Protein AF-K0IIV2-F1 (afdb_monomer)

Foldseek 3Di:
DPDQQQPPDPVDGPRPDLVVLLLCLLFVQLLQLLLVLLLQCQAVVDQCRSLVVVVVLLVVLCVVPCVVVVVQCVVLVVVLCVLLNCLSNQLSCLCVPVDPLRSLLSNLLSSLLSSLSSCPPSSVLSCCVVVVHDNDDPRRCRVVCVVCVVVSSVVRSVNSSVSSSNSSVVSVVPDDRPPPPPPPDD

Organism: Nitrososphaera gargensis (strain Ga9.2) (NCBI:txid1237085)

pLDDT: mean 76.05, std 13.55, range [27.84, 93.62]

Secondary structure (DSSP, 8-state):
----S--B-SS-B-PPPHHHHHHHHHHHHHHHHHHHHHHHHHHH-STTHHHHHHHHHHHHHIIIIITTTHHHHTTTHHHHHHHHHHHHHHHHHHHHHS-HHHHHHHHHHHHHHHHHHHTTTHHHHHHHTTTT---S-HHHHHHHHHHHHHHHHHHHHHHHHHHHHHHHHHHHTT------------

Solvent-accessible surface area (backbone atoms only — not comparable to full-atom values): 9954 Å² total; per-residue (Å²): 135,84,78,60,86,72,46,73,49,102,89,47,73,74,47,68,57,51,69,57,43,38,52,44,59,34,30,55,48,15,15,50,52,12,19,53,36,42,38,40,29,44,73,68,68,42,88,57,40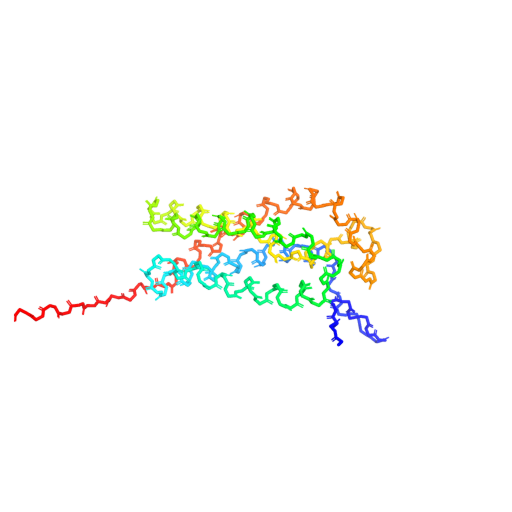,22,40,48,57,50,47,53,54,48,51,51,47,43,60,69,57,32,60,82,38,33,96,75,42,48,82,51,49,64,58,40,49,65,57,41,51,57,33,41,52,48,20,41,48,25,49,76,71,57,42,75,68,56,4,32,44,50,20,4,31,36,43,6,48,39,38,62,61,71,38,55,69,62,52,61,58,44,42,22,70,74,70,74,42,74,79,87,48,76,78,74,30,48,70,58,43,68,72,38,45,65,57,52,45,63,72,35,37,61,52,6,22,54,24,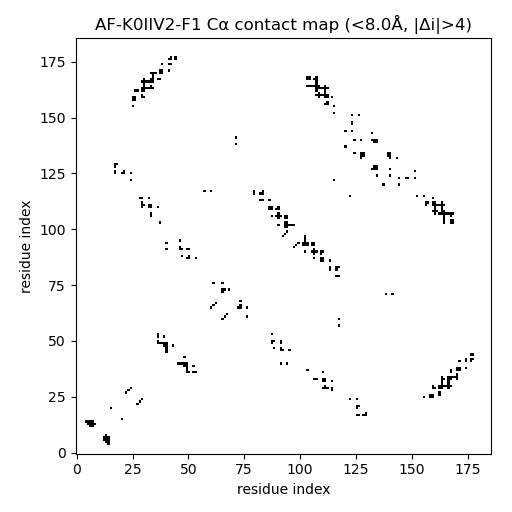0,26,53,18,15,56,55,29,61,76,75,58,82,63,80,80,79,77,76,79,77,80,127

Structure (mmCIF, N/CA/C/O backbone):
data_AF-K0IIV2-F1
#
_entry.id   AF-K0IIV2-F1
#
loop_
_atom_site.group_PDB
_atom_site.id
_atom_site.type_symbol
_atom_site.label_atom_id
_atom_site.label_alt_id
_atom_site.label_comp_id
_atom_site.label_asym_id
_atom_site.label_entity_id
_atom_site.label_seq_id
_atom_site.pdbx_PDB_ins_code
_atom_site.Cartn_x
_atom_site.Cartn_y
_atom_site.Cartn_z
_atom_site.occupancy
_atom_site.B_iso_or_equiv
_atom_site.auth_seq_id
_atom_site.auth_comp_id
_atom_site.auth_asym_id
_atom_site.auth_atom_id
_atom_site.pdbx_PDB_model_num
ATOM 1 N N . MET A 1 1 ? 23.123 -12.217 -6.285 1.00 27.84 1 MET A N 1
ATOM 2 C CA . MET A 1 1 ? 22.294 -12.687 -7.412 1.00 27.84 1 MET A CA 1
ATOM 3 C C . MET A 1 1 ? 20.842 -12.626 -6.960 1.00 27.84 1 MET A C 1
ATOM 5 O O . MET A 1 1 ? 20.352 -13.566 -6.355 1.00 27.84 1 MET A O 1
ATOM 9 N N . PHE A 1 2 ? 20.204 -11.465 -7.121 1.00 27.92 2 PHE A N 1
ATOM 10 C CA . PHE A 1 2 ? 18.762 -11.328 -6.925 1.00 27.92 2 PHE A CA 1
ATOM 11 C C . PHE A 1 2 ? 18.120 -11.795 -8.228 1.00 27.92 2 PHE A C 1
ATOM 13 O O . PHE A 1 2 ? 18.180 -11.093 -9.234 1.00 27.92 2 PHE A O 1
ATOM 20 N N . VAL A 1 3 ? 17.608 -13.022 -8.236 1.00 29.97 3 VAL A N 1
ATOM 21 C CA . VAL A 1 3 ? 16.780 -13.503 -9.340 1.00 29.97 3 VAL A CA 1
ATOM 22 C C . VAL A 1 3 ? 15.431 -12.821 -9.150 1.00 29.97 3 VAL A C 1
ATOM 24 O O . VAL A 1 3 ? 14.669 -13.166 -8.249 1.00 29.97 3 VAL A O 1
ATOM 27 N N . LEU A 1 4 ? 15.178 -11.787 -9.952 1.00 44.12 4 LEU A N 1
ATOM 28 C CA . LEU A 1 4 ? 13.818 -11.327 -10.230 1.00 44.12 4 LEU A CA 1
ATOM 29 C C . LEU A 1 4 ? 12.961 -12.537 -10.657 1.00 44.12 4 LEU A C 1
ATOM 31 O O . LEU A 1 4 ? 13.528 -13.532 -11.108 1.00 44.12 4 LEU A O 1
ATOM 35 N N . PRO A 1 5 ? 11.619 -12.489 -10.562 1.00 46.06 5 PRO A N 1
ATOM 36 C CA . PRO A 1 5 ? 10.706 -13.586 -10.923 1.00 46.06 5 PRO A CA 1
ATOM 37 C C . PRO A 1 5 ? 10.648 -13.861 -12.443 1.00 46.06 5 PRO A C 1
ATOM 39 O O . PRO A 1 5 ? 9.599 -14.165 -12.997 1.00 46.06 5 PRO A O 1
ATOM 42 N N . LEU A 1 6 ? 11.785 -13.736 -13.121 1.00 51.69 6 LEU A N 1
ATOM 43 C CA . LEU A 1 6 ? 12.060 -14.169 -14.473 1.00 51.69 6 LEU A CA 1
ATOM 44 C C . LEU A 1 6 ? 12.988 -15.387 -14.372 1.00 51.69 6 LEU A C 1
ATOM 46 O O . LEU A 1 6 ? 14.195 -15.308 -14.587 1.00 51.69 6 LEU A O 1
ATOM 50 N N . SER A 1 7 ? 12.420 -16.525 -13.978 1.00 52.97 7 SER A N 1
ATOM 51 C CA . SER A 1 7 ? 13.107 -17.814 -13.993 1.00 52.97 7 SER A CA 1
ATOM 52 C C . SER A 1 7 ? 12.769 -18.528 -15.300 1.00 52.97 7 SER A C 1
ATOM 54 O O . SER A 1 7 ? 11.881 -19.382 -15.379 1.00 52.97 7 SER A O 1
ATOM 56 N N . ASN A 1 8 ? 13.483 -18.133 -16.354 1.00 57.09 8 ASN A N 1
ATOM 57 C CA . ASN A 1 8 ? 13.579 -18.920 -17.577 1.00 57.09 8 ASN A CA 1
ATOM 58 C C . ASN A 1 8 ? 14.735 -19.909 -17.392 1.00 57.09 8 ASN A C 1
ATOM 60 O O . ASN A 1 8 ? 15.891 -19.581 -17.650 1.00 57.09 8 ASN A O 1
ATOM 64 N N . GLY A 1 9 ? 14.433 -21.100 -16.877 1.00 57.47 9 GLY A N 1
ATOM 65 C CA . GLY A 1 9 ? 15.376 -22.211 -16.928 1.00 57.47 9 GLY A CA 1
ATOM 66 C C . GLY A 1 9 ? 15.444 -22.785 -18.343 1.00 57.47 9 GLY A C 1
ATOM 67 O O . GLY A 1 9 ? 14.491 -22.667 -19.108 1.00 57.47 9 GLY A O 1
ATOM 68 N N . GLU A 1 10 ? 16.539 -23.470 -18.675 1.00 59.66 10 GLU A N 1
ATOM 69 C CA . GLU A 1 10 ? 16.712 -24.127 -19.985 1.00 59.66 10 GLU A CA 1
ATOM 70 C C . GLU A 1 10 ? 15.603 -25.147 -20.300 1.00 59.66 10 GLU A C 1
ATOM 72 O O . GLU A 1 10 ? 15.294 -25.384 -21.462 1.00 59.66 10 GLU A O 1
ATOM 77 N N . ASN A 1 11 ? 14.982 -25.726 -19.264 1.00 62.28 11 ASN A N 1
ATOM 78 C CA . ASN A 1 11 ? 13.962 -26.770 -19.396 1.00 62.28 11 ASN A CA 1
ATOM 79 C C . ASN A 1 11 ? 12.577 -26.368 -18.855 1.00 62.28 11 ASN A C 1
ATOM 81 O O . ASN A 1 11 ? 11.582 -26.994 -19.210 1.00 62.28 11 ASN A O 1
ATOM 85 N N . PHE A 1 12 ? 12.488 -25.341 -18.001 1.00 58.59 12 PHE A N 1
ATOM 86 C CA . PHE A 1 12 ? 11.239 -24.950 -17.341 1.00 58.59 12 PHE A CA 1
ATOM 87 C C . PHE A 1 12 ? 11.113 -23.433 -17.237 1.00 58.59 12 PHE A C 1
ATOM 89 O O . PHE A 1 12 ? 12.019 -22.749 -16.758 1.00 58.59 12 PHE A O 1
ATOM 96 N N . ARG A 1 13 ? 9.947 -22.920 -17.642 1.00 63.91 13 ARG A N 1
ATOM 97 C CA . ARG A 1 13 ? 9.543 -21.529 -17.428 1.00 63.91 13 ARG A CA 1
ATOM 98 C C . ARG A 1 13 ? 8.647 -21.483 -16.198 1.00 63.91 13 ARG A C 1
ATOM 100 O O . ARG A 1 13 ? 7.510 -21.942 -16.253 1.00 63.91 13 ARG A O 1
ATOM 107 N N . PHE A 1 14 ? 9.166 -20.943 -15.100 1.00 67.94 14 PHE A N 1
ATOM 108 C CA . PHE A 1 14 ? 8.394 -20.742 -13.867 1.00 67.94 14 PHE A CA 1
ATOM 109 C C . PHE A 1 14 ? 7.744 -19.358 -13.796 1.00 67.94 14 PHE A C 1
ATOM 111 O O . PHE A 1 14 ? 7.144 -19.010 -12.780 1.00 67.94 14 PHE A O 1
ATOM 118 N N . ASN A 1 15 ? 7.853 -18.570 -14.867 1.00 69.69 15 ASN A N 1
ATOM 119 C CA . ASN A 1 15 ? 7.200 -17.276 -14.935 1.00 69.69 15 ASN A CA 1
ATOM 120 C C . ASN A 1 15 ? 5.683 -17.489 -14.981 1.00 69.69 15 ASN A C 1
ATOM 122 O O . ASN A 1 15 ? 5.202 -18.197 -15.873 1.00 69.69 15 ASN A O 1
ATOM 126 N N . PRO A 1 16 ? 4.928 -16.904 -14.038 1.00 68.62 16 PRO A N 1
ATOM 127 C CA . PRO A 1 16 ? 3.480 -16.897 -14.133 1.00 68.62 16 PRO A CA 1
ATOM 128 C C . PRO A 1 16 ? 3.050 -16.171 -15.409 1.00 68.62 16 PRO A C 1
ATOM 130 O O . PRO A 1 16 ? 3.747 -15.278 -15.892 1.00 68.62 16 PRO A O 1
ATOM 133 N N . ASP A 1 17 ? 1.881 -16.544 -15.929 1.00 79.50 17 ASP A N 1
ATOM 134 C CA . AS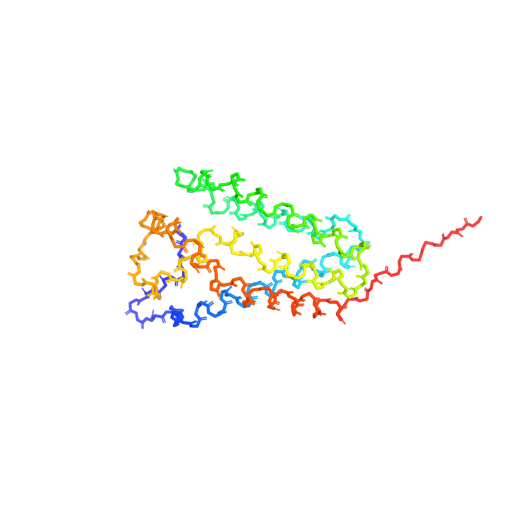P A 1 17 ? 1.242 -15.795 -17.008 1.00 79.50 17 ASP A CA 1
ATOM 135 C C . ASP A 1 17 ? 1.169 -14.294 -16.637 1.00 79.50 17 ASP A C 1
ATOM 137 O O . ASP A 1 17 ? 0.785 -13.979 -15.502 1.00 79.50 17 ASP A O 1
ATOM 141 N N . PRO A 1 18 ? 1.530 -13.360 -17.538 1.00 76.44 18 PRO A N 1
ATOM 142 C CA . PRO A 1 18 ? 1.605 -11.935 -17.210 1.00 76.44 18 PRO A CA 1
ATOM 143 C C . PRO A 1 18 ? 0.296 -11.360 -16.660 1.00 76.44 18 PRO A C 1
ATOM 145 O O . PRO A 1 18 ? 0.315 -10.545 -15.734 1.00 76.44 18 PRO A O 1
ATOM 148 N N . ALA A 1 19 ? -0.856 -11.811 -17.167 1.00 79.56 19 ALA A N 1
ATOM 149 C CA . ALA A 1 19 ? -2.146 -11.367 -16.653 1.00 79.56 19 ALA A CA 1
ATOM 150 C C . ALA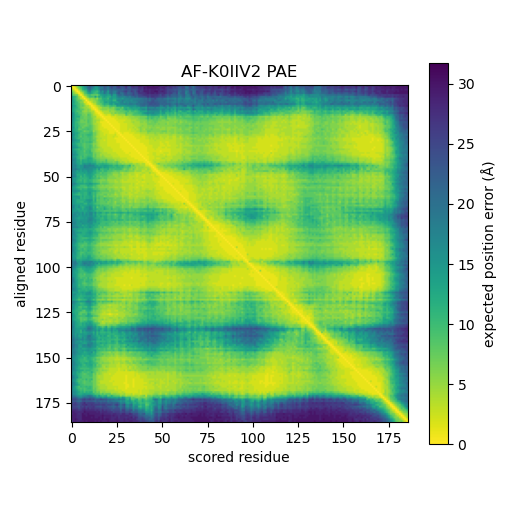 A 1 19 ? -2.394 -11.919 -15.241 1.00 79.56 19 ALA A C 1
ATOM 152 O O . ALA A 1 19 ? -2.831 -11.181 -14.355 1.00 79.56 19 ALA A O 1
ATOM 153 N N . ALA A 1 20 ? -2.052 -13.186 -14.993 1.00 79.19 20 ALA A N 1
ATOM 154 C CA . ALA A 1 20 ? -2.128 -13.774 -13.655 1.00 79.19 20 ALA A CA 1
ATOM 155 C C . ALA A 1 20 ? -1.202 -13.062 -12.652 1.00 79.19 20 ALA A C 1
ATOM 157 O O . ALA A 1 20 ? -1.622 -12.778 -11.528 1.00 79.19 20 ALA A O 1
ATOM 158 N N . ALA A 1 21 ? 0.026 -12.718 -13.053 1.00 77.94 21 ALA A N 1
ATOM 159 C CA . ALA A 1 21 ? 0.986 -11.994 -12.219 1.00 77.94 21 ALA A CA 1
ATOM 160 C C . ALA A 1 21 ? 0.440 -10.625 -11.786 1.00 77.94 21 ALA A C 1
ATOM 162 O O . ALA A 1 21 ? 0.471 -10.288 -10.601 1.00 77.94 21 ALA A O 1
ATOM 163 N N . VAL A 1 22 ? -0.133 -9.875 -12.730 1.00 78.81 22 VAL A N 1
ATOM 164 C CA . VAL A 1 22 ? -0.784 -8.583 -12.478 1.00 78.81 22 VAL A CA 1
ATOM 165 C C . VAL A 1 22 ? -1.971 -8.727 -11.527 1.00 78.81 22 VAL A C 1
ATOM 167 O O . VAL A 1 22 ? -2.084 -7.968 -10.562 1.00 78.81 22 VAL A O 1
ATOM 170 N N . VAL A 1 23 ? -2.851 -9.706 -11.747 1.00 83.06 23 VAL A N 1
ATOM 171 C CA . VAL A 1 23 ? -4.015 -9.930 -10.873 1.00 83.06 2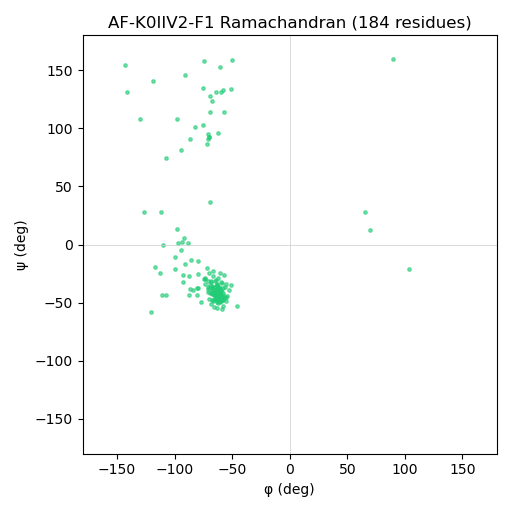3 VAL A CA 1
ATOM 172 C C . VAL A 1 23 ? -3.568 -10.270 -9.455 1.00 83.06 23 VAL A C 1
ATOM 174 O O . VAL A 1 23 ? -4.057 -9.671 -8.498 1.00 83.06 23 VAL A O 1
ATOM 177 N N . ILE A 1 24 ? -2.603 -11.176 -9.294 1.00 81.31 24 ILE A N 1
ATOM 178 C CA . ILE A 1 24 ? -2.072 -11.551 -7.977 1.00 81.31 24 ILE A CA 1
ATOM 179 C C . ILE A 1 24 ? -1.435 -10.336 -7.299 1.00 81.31 24 ILE A C 1
ATOM 181 O O . ILE A 1 24 ? -1.728 -10.055 -6.135 1.00 81.31 24 ILE A O 1
ATOM 185 N N . ALA A 1 25 ? -0.614 -9.578 -8.027 1.00 79.88 25 ALA A N 1
ATOM 186 C CA . ALA A 1 25 ? 0.068 -8.412 -7.485 1.00 79.88 25 ALA A CA 1
ATOM 187 C C . ALA A 1 25 ? -0.912 -7.320 -7.030 1.00 79.88 25 ALA A C 1
ATOM 189 O O . ALA A 1 25 ? -0.703 -6.696 -5.995 1.00 79.88 25 ALA A O 1
ATOM 190 N N . THR A 1 26 ? -2.008 -7.116 -7.761 1.00 83.19 26 THR A N 1
ATOM 191 C CA . THR A 1 26 ? -2.997 -6.058 -7.485 1.00 83.19 26 THR A CA 1
ATOM 192 C C . THR A 1 26 ? -4.076 -6.440 -6.483 1.00 83.19 26 THR A C 1
ATOM 194 O O . THR A 1 26 ? -4.790 -5.563 -6.001 1.00 83.19 26 THR A O 1
ATOM 197 N N . THR A 1 27 ? -4.209 -7.726 -6.150 1.00 85.12 27 THR A N 1
ATOM 198 C CA . THR A 1 27 ? -5.264 -8.213 -5.248 1.00 85.12 27 THR A CA 1
ATOM 199 C C . THR A 1 27 ? -4.696 -8.894 -4.011 1.00 85.12 27 THR A C 1
ATOM 201 O O . THR A 1 27 ? -4.944 -8.441 -2.895 1.00 85.12 27 THR A O 1
ATOM 204 N N . ALA A 1 28 ? -3.893 -9.945 -4.177 1.00 85.75 28 ALA A N 1
ATOM 205 C CA . ALA A 1 28 ? -3.406 -10.757 -3.067 1.00 85.75 28 ALA A CA 1
ATOM 206 C C . ALA A 1 28 ? -2.481 -9.958 -2.147 1.00 85.75 28 ALA A C 1
ATOM 208 O O . ALA A 1 28 ? -2.601 -10.032 -0.926 1.00 85.75 28 ALA A O 1
ATOM 209 N N . LEU A 1 29 ? -1.587 -9.156 -2.722 1.00 84.38 29 LEU A N 1
ATOM 210 C CA . LEU A 1 29 ? -0.642 -8.373 -1.937 1.00 84.38 29 LEU A CA 1
ATOM 211 C C . LEU A 1 29 ? -1.310 -7.250 -1.116 1.00 84.38 29 LEU A C 1
ATOM 213 O O . LEU A 1 29 ? -1.105 -7.246 0.100 1.00 84.38 29 LEU A O 1
ATOM 217 N N . PRO A 1 30 ? -2.161 -6.362 -1.675 1.00 88.62 30 PRO A N 1
ATOM 218 C CA . PRO A 1 30 ? -2.861 -5.361 -0.863 1.00 88.62 30 PRO A CA 1
ATOM 219 C C . PRO A 1 30 ? -3.818 -5.992 0.156 1.00 88.62 30 PRO A C 1
ATOM 221 O O . PRO A 1 30 ? -3.929 -5.490 1.278 1.00 88.62 30 PRO A O 1
ATOM 224 N N . PHE A 1 31 ? -4.448 -7.125 -0.181 1.00 90.69 31 PHE A N 1
ATOM 225 C CA . PHE A 1 31 ? -5.230 -7.917 0.771 1.00 90.69 31 PHE A CA 1
ATOM 226 C C . PHE A 1 31 ? -4.381 -8.358 1.971 1.00 90.69 31 PHE A C 1
ATOM 228 O O . PHE A 1 31 ? -4.750 -8.096 3.118 1.00 90.69 31 PHE A O 1
ATOM 235 N N . MET A 1 32 ? -3.227 -8.986 1.722 1.00 88.88 32 MET A N 1
ATOM 236 C CA . MET A 1 32 ? -2.336 -9.471 2.780 1.00 88.88 32 MET A CA 1
ATOM 237 C C . MET A 1 32 ? -1.750 -8.322 3.602 1.00 88.88 32 MET A C 1
ATOM 239 O O . MET A 1 32 ? -1.687 -8.424 4.826 1.00 88.88 32 MET A O 1
ATOM 243 N N . SER A 1 33 ? -1.371 -7.208 2.968 1.00 88.06 33 SER A N 1
ATOM 244 C CA . SER A 1 33 ? -0.866 -6.024 3.672 1.00 88.06 33 SER A CA 1
ATOM 245 C C . SER A 1 33 ? -1.899 -5.460 4.646 1.00 88.06 33 SER A C 1
ATOM 247 O O . SER A 1 33 ? -1.580 -5.243 5.814 1.00 88.06 33 SER A O 1
ATOM 249 N N . ALA A 1 34 ? -3.147 -5.272 4.206 1.00 90.56 34 ALA A N 1
ATOM 250 C CA . ALA A 1 34 ? -4.210 -4.767 5.072 1.00 90.56 34 ALA A CA 1
ATOM 251 C C . ALA A 1 34 ? -4.594 -5.763 6.179 1.00 90.56 34 ALA A C 1
ATOM 253 O O . ALA A 1 34 ? -4.856 -5.354 7.312 1.00 90.56 34 ALA A O 1
ATOM 254 N N . LEU A 1 35 ? -4.574 -7.067 5.876 1.00 89.94 35 LEU A N 1
ATOM 255 C CA . LEU A 1 35 ? -4.780 -8.129 6.860 1.00 89.94 35 LEU A CA 1
ATOM 256 C C . LEU A 1 35 ? -3.724 -8.049 7.972 1.00 89.94 35 LEU A C 1
ATOM 258 O O . LEU A 1 35 ? -4.081 -7.928 9.140 1.00 89.94 35 LEU A O 1
ATOM 262 N N . ILE A 1 36 ? -2.433 -8.069 7.622 1.00 88.38 36 ILE A N 1
ATOM 263 C CA . ILE A 1 36 ? -1.316 -8.017 8.582 1.00 88.38 36 ILE A CA 1
ATOM 264 C C . ILE A 1 36 ? -1.355 -6.716 9.390 1.00 88.38 36 ILE A C 1
ATOM 266 O O . ILE A 1 36 ? -1.159 -6.727 10.609 1.00 88.38 36 ILE A O 1
ATOM 270 N N . PHE A 1 37 ? -1.653 -5.595 8.733 1.00 89.81 37 PHE A N 1
ATOM 271 C CA . PHE A 1 37 ? -1.770 -4.301 9.395 1.00 89.81 37 PHE A CA 1
ATOM 272 C C . PHE A 1 37 ? -2.855 -4.313 10.475 1.00 89.81 37 PHE A C 1
ATOM 274 O O . PHE A 1 37 ? -2.600 -3.946 11.620 1.00 89.81 37 PHE A O 1
ATOM 281 N N . LEU A 1 38 ? -4.054 -4.809 10.161 1.00 89.12 38 LEU A N 1
ATOM 282 C CA . LEU A 1 38 ? -5.121 -4.851 11.156 1.00 89.12 38 LEU A CA 1
ATOM 283 C C . LEU A 1 38 ? -4.858 -5.895 12.248 1.00 89.12 38 LEU A C 1
ATOM 285 O O . LEU A 1 38 ? -5.161 -5.657 13.418 1.00 89.12 38 LEU A O 1
ATOM 289 N N . VAL A 1 39 ? -4.270 -7.032 11.878 1.00 86.88 39 VAL A N 1
ATOM 290 C CA . VAL A 1 39 ? -3.872 -8.076 12.824 1.00 86.88 39 VAL A CA 1
ATOM 291 C C . VAL A 1 39 ? -2.883 -7.525 13.848 1.00 86.88 39 VAL A C 1
ATOM 293 O O . VAL A 1 39 ? -3.096 -7.690 15.045 1.00 86.88 39 VAL A O 1
ATOM 296 N N . SER A 1 40 ? -1.853 -6.806 13.402 1.00 85.56 40 SER A N 1
ATOM 297 C CA . SER A 1 40 ? -0.864 -6.189 14.295 1.00 85.56 40 SER A CA 1
ATOM 298 C C . SER A 1 40 ? -1.469 -5.099 15.187 1.00 85.56 40 SER A C 1
ATOM 300 O O . SER A 1 40 ? -1.179 -5.069 16.385 1.00 85.56 40 SER A O 1
ATOM 302 N N . ALA A 1 41 ? -2.380 -4.271 14.656 1.00 86.12 41 ALA A N 1
ATOM 303 C CA . ALA A 1 41 ? -3.128 -3.289 15.446 1.00 86.12 41 ALA A CA 1
ATOM 304 C C . ALA A 1 41 ? -3.891 -3.951 16.607 1.00 86.12 41 ALA A C 1
ATOM 306 O O . ALA A 1 41 ? -3.860 -3.482 17.745 1.00 86.12 41 ALA A O 1
ATOM 307 N N . ARG A 1 42 ? -4.577 -5.065 16.320 1.00 82.38 42 ARG A N 1
ATOM 308 C CA . ARG A 1 42 ? -5.453 -5.768 17.269 1.00 82.38 42 ARG A CA 1
ATOM 309 C C . ARG A 1 42 ? -4.702 -6.657 18.250 1.00 82.38 42 ARG A C 1
ATOM 311 O O . ARG A 1 42 ? -5.094 -6.707 19.410 1.00 82.38 42 ARG A O 1
ATOM 318 N N . ALA A 1 43 ? -3.641 -7.324 17.803 1.00 81.81 43 ALA A N 1
ATOM 319 C CA . ALA A 1 43 ? -2.827 -8.195 18.645 1.00 81.81 43 ALA A CA 1
ATOM 320 C C . ALA A 1 43 ? -2.170 -7.423 19.800 1.00 81.81 43 ALA A C 1
ATOM 322 O O . ALA A 1 43 ? -2.071 -7.940 20.908 1.00 81.81 43 ALA A O 1
ATOM 323 N N . VAL A 1 44 ? -1.755 -6.176 19.553 1.00 81.88 44 VAL A N 1
ATOM 324 C CA . VAL A 1 44 ? -1.151 -5.312 20.580 1.00 81.88 44 VAL A CA 1
ATOM 325 C C . VAL A 1 44 ? -2.193 -4.430 21.276 1.00 81.88 44 VAL A C 1
ATOM 327 O O . VAL A 1 44 ? -2.035 -4.104 22.451 1.00 81.88 44 VAL A O 1
ATOM 330 N N . GLY A 1 45 ? -3.250 -4.015 20.569 1.00 76.19 45 GLY A N 1
ATOM 331 C CA . GLY A 1 45 ? -4.343 -3.209 21.126 1.00 76.19 45 GLY A CA 1
ATOM 332 C C . GLY A 1 45 ? -3.965 -1.765 21.479 1.00 76.19 45 GLY A C 1
ATOM 333 O O . GLY A 1 45 ? -4.727 -1.089 22.168 1.00 76.19 45 GLY A O 1
ATOM 334 N N . LYS A 1 46 ? -2.795 -1.288 21.035 1.00 82.06 46 LYS A N 1
ATOM 335 C CA . LYS A 1 46 ? -2.314 0.083 21.248 1.00 82.06 46 LYS A CA 1
ATOM 336 C C . LYS A 1 46 ? -2.110 0.794 19.916 1.00 82.06 46 LYS A C 1
ATOM 338 O O . LYS A 1 46 ? -1.553 0.217 18.979 1.00 82.06 46 LYS A O 1
ATOM 343 N N . GLN A 1 47 ? -2.473 2.076 19.884 1.00 83.44 47 GLN A N 1
ATOM 344 C CA . GLN A 1 47 ? -2.141 2.963 18.774 1.00 83.44 47 GLN A CA 1
ATOM 345 C C . GLN A 1 47 ? -0.616 3.000 18.595 1.00 83.44 47 GLN A C 1
ATOM 347 O O . GLN A 1 47 ? 0.127 3.112 19.570 1.00 83.44 47 GLN A O 1
ATOM 352 N N . GLY A 1 48 ? -0.152 2.861 17.359 1.00 83.56 48 GLY A N 1
ATOM 353 C CA . GLY A 1 48 ? 1.259 2.787 16.986 1.00 83.56 48 GLY A CA 1
ATOM 354 C C . GLY A 1 48 ? 1.735 1.376 16.645 1.00 83.56 48 GLY A C 1
ATOM 355 O O . GLY A 1 48 ? 2.726 1.236 15.931 1.00 83.56 48 GLY A O 1
ATOM 356 N N . ALA A 1 49 ? 1.047 0.321 17.090 1.00 83.19 49 ALA A N 1
ATOM 357 C CA . ALA A 1 49 ? 1.483 -1.057 16.847 1.00 83.19 49 ALA A CA 1
ATOM 358 C C . ALA A 1 49 ? 1.502 -1.416 15.354 1.00 83.19 49 ALA A C 1
ATOM 360 O O . ALA A 1 49 ? 2.503 -1.916 14.838 1.00 83.19 49 ALA A O 1
ATOM 361 N N . ALA A 1 50 ? 0.416 -1.088 14.653 1.00 85.19 50 ALA A N 1
ATOM 362 C CA . ALA A 1 50 ? 0.284 -1.314 13.218 1.00 85.19 50 ALA A CA 1
ATOM 363 C C . ALA A 1 50 ? 1.292 -0.475 12.425 1.00 85.19 50 ALA A C 1
ATOM 365 O O . ALA A 1 50 ? 1.978 -0.976 11.534 1.00 85.19 50 ALA A O 1
ATOM 366 N N . SER A 1 51 ? 1.438 0.793 12.820 1.00 86.50 51 SER A N 1
ATOM 367 C CA . SER A 1 51 ? 2.405 1.725 12.241 1.00 86.50 51 SER A CA 1
ATOM 368 C C . SER A 1 51 ? 3.846 1.245 12.409 1.00 86.50 51 SER A C 1
ATOM 370 O O . SER A 1 51 ? 4.650 1.384 11.493 1.00 86.50 51 SER A O 1
ATOM 372 N N . THR A 1 52 ? 4.171 0.630 13.548 1.00 85.88 52 THR A N 1
ATOM 373 C CA . THR A 1 52 ? 5.508 0.087 13.826 1.00 85.88 52 THR A CA 1
ATOM 374 C C . THR A 1 52 ? 5.789 -1.135 12.958 1.00 85.88 52 THR A C 1
ATOM 376 O O . THR A 1 52 ? 6.839 -1.201 12.325 1.00 85.88 52 THR A O 1
ATOM 379 N N . ALA A 1 53 ? 4.840 -2.075 12.866 1.00 85.25 53 ALA A N 1
ATOM 380 C CA . ALA A 1 53 ? 4.965 -3.244 11.995 1.00 85.25 53 ALA A CA 1
ATOM 381 C C . ALA A 1 53 ? 5.149 -2.831 10.525 1.00 85.25 53 ALA A C 1
ATOM 383 O O . ALA A 1 53 ? 6.046 -3.325 9.843 1.00 85.25 53 ALA A O 1
ATOM 384 N N . ALA A 1 54 ? 4.356 -1.864 10.060 1.00 85.50 54 ALA A N 1
ATOM 385 C CA . ALA A 1 54 ? 4.494 -1.316 8.718 1.00 85.50 54 ALA A CA 1
ATOM 386 C C . ALA A 1 54 ? 5.829 -0.572 8.530 1.00 85.50 54 ALA A C 1
ATOM 388 O O . ALA A 1 54 ? 6.476 -0.733 7.500 1.00 85.50 54 ALA A O 1
ATOM 389 N N . GLY A 1 55 ? 6.289 0.177 9.536 1.00 85.19 55 GLY A N 1
ATOM 390 C CA . GLY A 1 55 ? 7.582 0.863 9.523 1.00 85.19 55 GLY A CA 1
ATOM 391 C C . GLY A 1 55 ? 8.770 -0.090 9.388 1.00 85.19 55 GLY A C 1
ATOM 392 O O . GLY A 1 55 ? 9.677 0.177 8.602 1.00 85.19 55 GLY A O 1
ATOM 393 N N . VAL A 1 56 ? 8.745 -1.235 10.080 1.00 85.69 56 VAL A N 1
ATOM 394 C CA . VAL A 1 56 ? 9.771 -2.286 9.931 1.00 85.69 56 VAL A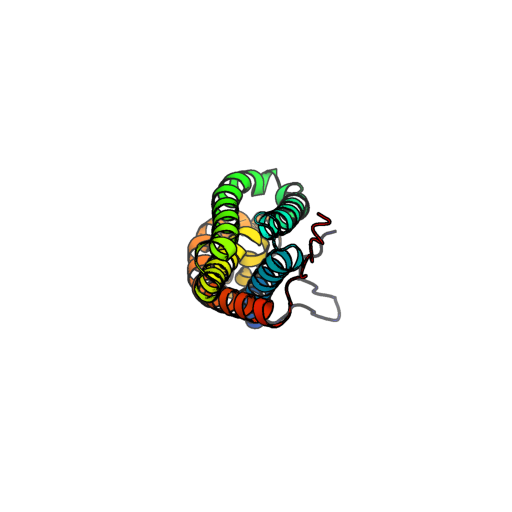 CA 1
ATOM 395 C C . VAL A 1 56 ? 9.776 -2.833 8.506 1.00 85.69 56 VAL A C 1
ATOM 397 O O . VAL A 1 56 ? 10.832 -2.930 7.886 1.00 85.69 56 VAL A O 1
ATOM 400 N N . VAL A 1 57 ? 8.599 -3.135 7.961 1.00 82.88 57 VAL A N 1
ATOM 401 C CA . VAL A 1 57 ? 8.443 -3.656 6.595 1.00 82.88 57 VAL A CA 1
ATOM 402 C C . VAL A 1 57 ? 8.925 -2.643 5.544 1.00 82.88 57 VAL A C 1
ATOM 404 O O . VAL A 1 57 ? 9.596 -3.023 4.584 1.00 82.88 57 VAL A O 1
ATOM 407 N N . ILE A 1 58 ? 8.676 -1.347 5.757 1.00 82.00 58 ILE A N 1
ATOM 408 C CA . ILE A 1 58 ? 9.229 -0.258 4.936 1.00 82.00 58 ILE A CA 1
ATOM 409 C C . ILE A 1 58 ? 10.741 -0.204 5.032 1.00 82.00 58 ILE A C 1
ATOM 411 O O . ILE A 1 58 ? 11.406 -0.190 4.000 1.00 82.00 58 ILE A O 1
ATOM 415 N N . GLY A 1 59 ? 11.289 -0.221 6.246 1.00 82.25 59 GLY A N 1
ATOM 416 C CA . GLY A 1 59 ? 12.734 -0.237 6.454 1.00 82.25 59 GLY A CA 1
ATOM 417 C C . GLY A 1 59 ? 13.394 -1.405 5.724 1.00 82.25 59 GLY A C 1
ATOM 418 O O . GLY A 1 59 ? 14.371 -1.207 5.007 1.00 82.25 59 GLY A O 1
ATOM 419 N N . MET A 1 60 ? 12.811 -2.603 5.818 1.00 82.12 60 MET A N 1
ATOM 420 C CA . MET A 1 60 ? 13.292 -3.779 5.091 1.00 82.12 60 MET A CA 1
ATOM 421 C C . MET A 1 60 ? 13.249 -3.579 3.575 1.00 82.12 60 MET A C 1
ATOM 423 O O . MET A 1 60 ? 14.226 -3.895 2.905 1.00 82.12 60 MET A O 1
ATOM 427 N N . ASN A 1 61 ? 12.161 -3.035 3.025 1.00 77.94 61 ASN A N 1
ATOM 428 C CA . ASN A 1 61 ? 12.050 -2.796 1.585 1.00 77.94 61 ASN A CA 1
ATOM 429 C C . ASN A 1 61 ? 13.070 -1.758 1.094 1.00 77.94 61 ASN A C 1
ATOM 431 O O . ASN A 1 61 ? 13.753 -1.992 0.098 1.00 77.94 61 ASN A O 1
ATOM 435 N N . VAL A 1 62 ? 13.235 -0.653 1.827 1.00 78.12 62 VAL A N 1
ATOM 436 C CA . VAL A 1 62 ? 14.229 0.382 1.516 1.00 78.12 62 VAL A CA 1
ATOM 437 C C . VAL A 1 62 ? 15.636 -0.219 1.509 1.00 78.12 62 VAL A C 1
ATOM 439 O O . VAL A 1 62 ? 16.385 -0.010 0.556 1.00 78.12 62 VAL A O 1
ATOM 442 N N . LEU A 1 63 ? 15.984 -1.008 2.528 1.00 81.12 63 LEU A N 1
ATOM 443 C CA . LEU A 1 63 ? 17.292 -1.659 2.632 1.00 81.12 63 LEU A CA 1
ATOM 444 C C . LEU A 1 63 ? 17.507 -2.738 1.560 1.00 81.12 63 LEU A C 1
ATOM 446 O O . LEU A 1 63 ? 18.624 -2.888 1.074 1.00 81.12 63 LEU A O 1
ATOM 450 N N . ALA A 1 64 ? 16.462 -3.478 1.186 1.00 75.94 64 ALA A N 1
ATOM 451 C CA . ALA A 1 64 ? 16.557 -4.576 0.226 1.00 75.94 64 ALA A CA 1
ATOM 452 C C . ALA A 1 64 ? 16.565 -4.106 -1.235 1.00 75.94 64 ALA A C 1
ATOM 454 O O . ALA A 1 64 ? 17.269 -4.690 -2.053 1.00 75.94 64 ALA A O 1
ATOM 455 N N . ASN A 1 65 ? 15.795 -3.066 -1.567 1.00 72.81 65 ASN A N 1
ATOM 456 C CA . ASN A 1 65 ? 15.576 -2.643 -2.951 1.00 72.81 65 ASN A CA 1
ATOM 457 C C . ASN A 1 65 ? 16.230 -1.298 -3.273 1.00 72.81 65 ASN A C 1
ATOM 459 O O . ASN A 1 65 ? 16.840 -1.148 -4.329 1.00 72.81 65 ASN A O 1
ATOM 463 N N . ILE A 1 66 ? 16.108 -0.309 -2.383 1.00 73.94 66 ILE A N 1
ATOM 464 C CA . ILE A 1 66 ? 16.497 1.071 -2.698 1.00 73.94 66 ILE A CA 1
ATOM 465 C C . ILE A 1 66 ? 17.971 1.319 -2.395 1.00 73.94 66 ILE A C 1
ATOM 467 O O . ILE A 1 66 ? 18.657 1.908 -3.222 1.00 73.94 66 ILE A O 1
ATOM 471 N N . VAL A 1 67 ? 18.486 0.851 -1.254 1.00 78.19 67 VAL A N 1
ATOM 472 C CA . VAL A 1 67 ? 19.903 1.036 -0.891 1.00 78.19 67 VAL A CA 1
ATOM 473 C C . VAL A 1 67 ? 20.857 0.428 -1.931 1.00 78.19 67 VAL A C 1
ATOM 475 O O . VAL A 1 67 ? 21.771 1.138 -2.354 1.00 78.19 67 VAL A O 1
ATOM 478 N N . PRO A 1 68 ? 20.654 -0.810 -2.429 1.00 72.56 68 PRO A N 1
ATOM 479 C CA . PRO A 1 68 ? 21.538 -1.384 -3.447 1.00 72.56 68 PRO A CA 1
ATOM 480 C C . PRO A 1 68 ? 21.475 -0.660 -4.798 1.00 72.56 68 PRO A C 1
ATOM 482 O O . PRO A 1 68 ? 22.450 -0.662 -5.541 1.00 72.56 68 PRO A O 1
ATOM 485 N N . ALA A 1 69 ? 20.344 -0.024 -5.113 1.00 70.00 69 ALA A N 1
ATOM 486 C CA . ALA A 1 69 ? 20.112 0.692 -6.365 1.00 70.00 69 ALA A CA 1
ATOM 487 C C . ALA A 1 69 ? 19.997 2.214 -6.153 1.00 70.00 69 ALA A C 1
ATOM 489 O O . ALA A 1 69 ? 19.324 2.901 -6.924 1.00 70.00 69 ALA A O 1
ATOM 490 N N . TYR A 1 70 ? 20.647 2.758 -5.116 1.00 72.81 70 TYR A N 1
ATOM 491 C CA . TYR A 1 70 ? 20.444 4.143 -4.670 1.00 72.81 70 TYR A CA 1
ATOM 492 C C . TYR A 1 70 ? 20.753 5.180 -5.755 1.00 72.81 70 TYR A C 1
ATOM 494 O O . TYR A 1 70 ? 20.069 6.195 -5.848 1.00 72.81 70 TYR A O 1
ATOM 502 N N . GLN A 1 71 ? 21.728 4.903 -6.626 1.00 71.50 71 GLN A N 1
ATOM 503 C CA . GLN A 1 71 ? 22.065 5.779 -7.755 1.00 71.50 71 GLN A CA 1
ATOM 504 C C . GLN A 1 71 ? 20.895 5.981 -8.734 1.00 71.50 71 GLN A C 1
ATOM 506 O O . GLN A 1 71 ? 20.839 7.000 -9.413 1.00 71.50 71 GLN A O 1
ATOM 511 N N . PHE A 1 72 ? 19.954 5.037 -8.775 1.00 68.25 72 PHE A N 1
ATOM 512 C CA . PHE A 1 72 ? 18.803 5.036 -9.675 1.00 68.25 72 PHE A CA 1
ATOM 513 C C . PHE A 1 72 ? 17.492 5.351 -8.936 1.00 68.25 72 PHE A C 1
ATOM 515 O O . PHE A 1 72 ? 16.675 6.138 -9.409 1.00 68.25 72 PHE A O 1
ATOM 522 N N . LEU A 1 73 ? 17.292 4.758 -7.753 1.00 68.56 73 LEU A N 1
ATOM 523 C CA . LEU A 1 73 ? 16.047 4.835 -6.979 1.00 68.56 73 LEU A CA 1
ATOM 524 C C . LEU A 1 73 ? 16.084 5.857 -5.832 1.00 68.56 73 LEU A C 1
ATOM 526 O O . LEU A 1 73 ? 15.043 6.158 -5.253 1.00 68.56 73 LEU A O 1
ATOM 530 N N . GLY A 1 74 ? 17.248 6.419 -5.492 1.00 70.25 74 GLY A N 1
ATOM 531 C CA . GLY A 1 74 ? 17.403 7.315 -4.339 1.00 70.25 74 GLY A CA 1
ATOM 532 C C . GLY A 1 74 ? 16.527 8.569 -4.407 1.00 70.25 74 GLY A C 1
ATOM 533 O O . GLY A 1 74 ? 16.026 9.021 -3.382 1.00 70.25 74 GLY A O 1
ATOM 534 N N . ALA A 1 75 ? 16.258 9.082 -5.612 1.00 71.88 75 ALA A N 1
ATOM 535 C CA . ALA A 1 75 ? 15.386 10.241 -5.820 1.00 71.88 75 ALA A CA 1
ATOM 536 C C . ALA A 1 75 ? 13.894 9.955 -5.546 1.00 71.88 75 ALA A C 1
ATOM 538 O O . ALA A 1 75 ? 13.145 10.874 -5.219 1.00 71.88 75 ALA A O 1
ATOM 539 N N . LEU A 1 76 ? 13.454 8.694 -5.642 1.00 72.38 76 LEU A N 1
ATOM 540 C CA . LEU A 1 76 ? 12.073 8.284 -5.348 1.00 72.38 76 LEU A CA 1
ATOM 541 C C . LEU A 1 76 ? 11.808 8.142 -3.849 1.00 72.38 76 LEU A C 1
ATOM 543 O O . LEU A 1 76 ? 10.666 8.285 -3.414 1.00 72.38 76 LEU A O 1
ATOM 547 N N . LEU A 1 77 ? 12.856 7.877 -3.070 1.00 76.88 77 LEU A N 1
ATOM 548 C CA . LEU A 1 77 ? 12.776 7.547 -1.648 1.00 76.88 77 LEU A CA 1
ATOM 549 C C . LEU A 1 77 ? 12.019 8.624 -0.839 1.00 76.88 77 LEU A C 1
ATOM 551 O O . LEU A 1 77 ? 11.078 8.269 -0.126 1.00 76.88 77 LEU A O 1
ATOM 555 N N . PRO A 1 78 ? 12.314 9.936 -0.978 1.00 80.12 78 PRO A N 1
ATOM 556 C CA . PRO A 1 78 ? 11.590 10.972 -0.241 1.00 80.12 78 PRO A CA 1
ATOM 557 C C . PRO A 1 78 ? 10.104 11.038 -0.610 1.00 80.12 78 PRO A C 1
ATOM 559 O O . PRO A 1 78 ? 9.256 11.162 0.271 1.00 80.12 78 PRO A O 1
ATOM 562 N N . TRP A 1 79 ? 9.778 10.917 -1.900 1.00 75.38 79 TRP A N 1
ATOM 563 C CA . TRP A 1 79 ? 8.397 10.957 -2.387 1.00 75.38 79 TRP A CA 1
ATOM 564 C C . TRP A 1 79 ? 7.584 9.753 -1.901 1.00 75.38 79 TRP A C 1
ATOM 566 O O . TRP A 1 79 ? 6.452 9.901 -1.442 1.00 75.38 79 TRP A O 1
ATOM 576 N N . GLN A 1 80 ? 8.184 8.562 -1.940 1.00 76.75 80 GLN A N 1
ATOM 577 C CA . GLN A 1 80 ? 7.570 7.335 -1.440 1.00 76.75 80 GLN A CA 1
ATOM 578 C C . GLN A 1 80 ? 7.270 7.435 0.055 1.00 76.75 80 GLN A C 1
ATOM 580 O O . GLN A 1 80 ? 6.149 7.154 0.472 1.00 76.75 80 GLN A O 1
ATOM 585 N N . LEU A 1 81 ? 8.235 7.884 0.864 1.00 82.25 81 LEU A N 1
ATOM 586 C CA . LEU A 1 81 ? 8.024 8.062 2.302 1.00 82.25 81 LEU A CA 1
ATOM 587 C C . LEU A 1 81 ? 6.945 9.110 2.593 1.00 82.25 81 LEU A C 1
ATOM 589 O O . LEU A 1 81 ? 6.111 8.890 3.472 1.00 82.25 81 LEU A O 1
ATOM 593 N N . LEU A 1 82 ? 6.915 10.206 1.829 1.00 84.00 82 LEU A N 1
ATOM 594 C CA . LEU A 1 82 ? 5.911 11.260 1.979 1.00 84.00 82 LEU A CA 1
ATOM 595 C C . LEU A 1 82 ? 4.491 10.768 1.674 1.00 84.00 82 LEU A C 1
ATOM 597 O O . LEU A 1 82 ? 3.542 11.254 2.278 1.00 84.00 82 LEU A O 1
ATOM 601 N N . ALA A 1 83 ? 4.329 9.795 0.777 1.00 82.06 83 ALA A N 1
ATOM 602 C CA . ALA A 1 83 ? 3.026 9.202 0.492 1.00 82.06 83 ALA A CA 1
ATOM 603 C C . ALA A 1 83 ? 2.654 8.080 1.480 1.00 82.06 83 ALA A C 1
ATOM 605 O O . ALA A 1 83 ? 1.506 7.977 1.910 1.00 82.06 83 ALA A O 1
ATOM 606 N N . VAL A 1 84 ? 3.624 7.248 1.866 1.00 84.75 84 VAL A N 1
ATOM 607 C CA . VAL A 1 84 ? 3.384 6.030 2.653 1.00 84.75 84 VAL A CA 1
ATOM 608 C C . VAL A 1 84 ? 3.211 6.324 4.145 1.00 84.75 84 VAL A C 1
ATOM 610 O O . VAL A 1 84 ? 2.304 5.779 4.777 1.00 84.75 84 VAL A O 1
ATOM 613 N N . ILE A 1 85 ? 4.043 7.198 4.725 1.00 87.12 85 ILE A N 1
ATOM 614 C CA . ILE A 1 85 ? 4.017 7.480 6.170 1.00 87.12 85 ILE A CA 1
ATOM 615 C C . ILE A 1 85 ? 2.667 8.077 6.600 1.00 87.12 85 ILE A C 1
ATOM 617 O O . ILE A 1 85 ? 2.064 7.536 7.532 1.00 87.12 85 ILE A O 1
ATOM 621 N N . PRO A 1 86 ? 2.128 9.127 5.943 1.00 86.25 86 PRO A N 1
ATOM 622 C CA . PRO A 1 86 ? 0.843 9.693 6.345 1.00 86.25 86 PRO A CA 1
ATOM 623 C C . PRO A 1 86 ? -0.310 8.705 6.188 1.00 86.25 86 PRO A C 1
ATOM 625 O O . PRO A 1 86 ? -1.208 8.688 7.026 1.00 86.25 86 PRO A O 1
ATOM 628 N N . ALA A 1 87 ? -0.281 7.854 5.158 1.00 88.56 87 ALA A N 1
ATOM 629 C CA . ALA A 1 87 ? -1.314 6.847 4.945 1.00 88.56 87 ALA A CA 1
ATOM 630 C C . ALA A 1 87 ? -1.326 5.787 6.056 1.00 88.56 87 ALA A C 1
ATOM 632 O O . ALA A 1 87 ? -2.392 5.424 6.548 1.00 88.56 87 ALA A O 1
ATOM 633 N N . ILE A 1 88 ? -0.150 5.339 6.503 1.00 90.69 88 ILE A N 1
ATOM 634 C CA . ILE A 1 88 ? -0.006 4.376 7.604 1.00 90.69 88 ILE A CA 1
ATOM 635 C C . ILE A 1 88 ? -0.453 4.978 8.929 1.00 90.69 88 ILE A C 1
ATOM 637 O O . ILE A 1 88 ? -1.259 4.378 9.641 1.00 90.69 88 ILE A O 1
ATOM 641 N N . VAL A 1 89 ? 0.031 6.181 9.244 1.00 90.38 89 VAL A N 1
ATOM 642 C CA . VAL A 1 89 ? -0.350 6.888 10.472 1.00 90.38 89 VAL A CA 1
ATOM 643 C C . VAL A 1 89 ? -1.852 7.175 10.468 1.00 90.38 89 VAL A C 1
ATOM 645 O O . VAL A 1 89 ? -2.530 6.942 11.467 1.00 90.38 89 VAL A O 1
ATOM 648 N N . GLY A 1 90 ? -2.400 7.611 9.332 1.00 90.50 90 GLY A N 1
ATOM 649 C CA . GLY A 1 90 ? -3.831 7.830 9.146 1.00 90.50 90 GLY A CA 1
ATOM 650 C C . GLY A 1 90 ? -4.656 6.555 9.320 1.00 90.50 90 GLY A C 1
ATOM 651 O O . GLY A 1 90 ? -5.685 6.588 9.991 1.00 90.50 90 GLY A O 1
ATOM 652 N N . ALA A 1 91 ? -4.193 5.421 8.787 1.00 90.44 91 ALA A N 1
ATOM 653 C CA . ALA A 1 91 ? -4.851 4.125 8.945 1.00 90.44 91 ALA A CA 1
ATOM 654 C C . ALA A 1 91 ? -4.874 3.665 10.411 1.00 90.44 91 ALA A C 1
ATOM 656 O O . ALA A 1 91 ? -5.906 3.215 10.910 1.00 90.44 91 ALA A O 1
ATOM 657 N N . ASP A 1 92 ? -3.764 3.826 11.126 1.00 89.81 92 ASP A N 1
ATOM 658 C CA . ASP A 1 92 ? -3.658 3.479 12.544 1.00 89.81 92 ASP A CA 1
ATOM 659 C C . ASP A 1 92 ? -4.529 4.388 13.427 1.00 89.81 92 ASP A C 1
ATOM 661 O O . ASP A 1 92 ? -5.244 3.911 14.312 1.00 89.81 92 ASP A O 1
ATOM 665 N N . ILE A 1 93 ? -4.566 5.694 13.136 1.00 91.06 93 ILE A N 1
ATOM 666 C CA . ILE A 1 93 ? -5.496 6.635 13.777 1.00 91.06 93 ILE A CA 1
ATOM 667 C C . ILE A 1 93 ? -6.948 6.226 13.498 1.00 91.06 93 ILE A C 1
ATOM 669 O O . ILE A 1 93 ? -7.760 6.198 14.426 1.00 91.06 93 ILE A O 1
ATOM 673 N N . ALA A 1 94 ? -7.283 5.880 12.252 1.00 90.75 94 ALA A N 1
ATOM 674 C CA . ALA A 1 94 ? -8.646 5.540 11.852 1.00 90.75 94 ALA A CA 1
ATOM 675 C C . ALA A 1 94 ? -9.186 4.315 12.603 1.00 90.75 94 ALA A C 1
ATOM 677 O O . ALA A 1 94 ? -10.325 4.335 13.077 1.00 90.75 94 ALA A O 1
ATOM 678 N N . ILE A 1 95 ? -8.358 3.280 12.786 1.00 89.44 95 ILE A N 1
ATOM 679 C CA . ILE A 1 95 ? -8.718 2.071 13.549 1.00 89.44 95 ILE A CA 1
ATOM 680 C C . ILE A 1 95 ? -9.116 2.415 14.991 1.00 89.44 95 ILE A C 1
ATOM 682 O O . ILE A 1 95 ? -10.049 1.812 15.524 1.00 89.44 95 ILE A O 1
ATOM 686 N N . HIS A 1 96 ? -8.442 3.386 15.613 1.00 87.19 96 HIS A N 1
ATOM 687 C CA . HIS A 1 96 ? -8.641 3.727 17.024 1.00 87.19 96 HIS A CA 1
ATOM 688 C C . HIS A 1 96 ? -9.668 4.847 17.260 1.00 87.19 96 HIS A C 1
ATOM 690 O O . HIS A 1 96 ? -10.257 4.904 18.338 1.00 87.19 96 HIS A O 1
ATOM 696 N N . ARG A 1 97 ? -9.891 5.751 16.294 1.00 86.75 97 ARG A N 1
ATOM 697 C CA . ARG A 1 97 ? -10.688 6.982 16.492 1.00 86.75 97 ARG A CA 1
ATOM 698 C C . ARG A 1 97 ? -12.009 7.034 15.724 1.00 86.75 97 ARG A C 1
ATOM 700 O O . ARG A 1 97 ? -12.910 7.743 16.157 1.00 86.75 97 ARG A O 1
ATOM 707 N N . THR A 1 98 ? -12.158 6.306 14.619 1.00 82.19 98 THR A N 1
ATOM 708 C CA . THR A 1 98 ? -13.303 6.465 13.692 1.00 82.19 98 THR A CA 1
ATOM 709 C C . THR A 1 98 ? -14.429 5.446 13.941 1.00 82.19 98 THR A C 1
ATOM 711 O O . THR A 1 98 ? -15.448 5.441 13.255 1.00 82.19 98 THR A O 1
ATOM 714 N N . GLY A 1 99 ? -14.278 4.583 14.950 1.00 79.81 99 GLY A N 1
ATOM 715 C CA . GLY A 1 99 ? -15.216 3.505 15.271 1.00 79.81 99 GLY A CA 1
ATOM 716 C C . GLY A 1 99 ? -14.892 2.196 14.536 1.00 79.81 99 GLY A C 1
ATOM 717 O O . GLY A 1 99 ? -14.202 2.202 13.517 1.00 79.81 99 GLY A O 1
ATOM 718 N N . PRO A 1 100 ? -15.385 1.043 15.029 1.00 81.00 100 PRO A N 1
ATOM 719 C CA . PRO A 1 100 ? -14.854 -0.263 14.647 1.00 81.00 100 PRO A CA 1
ATOM 720 C C . PRO A 1 100 ? -15.038 -0.579 13.160 1.00 81.00 100 PRO A C 1
ATOM 722 O O . PRO A 1 100 ? -14.092 -1.025 12.530 1.00 81.00 100 PRO A O 1
ATOM 725 N N . ARG A 1 101 ? -16.215 -0.332 12.569 1.00 85.50 101 ARG A N 1
ATOM 726 C CA . ARG A 1 101 ? -16.463 -0.630 11.143 1.00 85.50 101 ARG A CA 1
ATOM 727 C C . ARG A 1 101 ? -15.839 0.400 10.202 1.00 85.50 101 ARG A C 1
ATOM 729 O O . ARG A 1 101 ? -15.150 0.014 9.265 1.00 85.50 101 ARG A O 1
ATOM 736 N N . ALA A 1 102 ? -16.062 1.688 10.457 1.00 88.56 102 ALA A N 1
ATOM 737 C CA . ALA A 1 102 ? -15.556 2.756 9.598 1.00 88.56 102 ALA A CA 1
ATOM 738 C C . ALA A 1 102 ? -14.021 2.833 9.628 1.00 88.56 102 ALA A C 1
ATOM 740 O O . ALA A 1 102 ? -13.401 2.932 8.574 1.00 88.56 102 ALA A O 1
ATOM 741 N N . GLY A 1 103 ? -13.404 2.682 10.805 1.00 88.31 103 GLY A N 1
ATOM 742 C CA . GLY A 1 103 ? -11.950 2.655 10.956 1.00 88.31 103 GLY A CA 1
ATOM 743 C C . GLY A 1 103 ? -11.281 1.534 10.163 1.00 88.31 103 GLY A C 1
ATOM 744 O O . GLY A 1 103 ? -10.257 1.764 9.530 1.00 88.31 103 GLY A O 1
ATOM 745 N N . MET A 1 104 ? -11.889 0.342 10.117 1.00 90.44 104 MET A N 1
ATOM 746 C CA . MET A 1 104 ? -11.381 -0.782 9.318 1.00 90.44 104 MET A CA 1
ATOM 747 C C . MET A 1 104 ? -11.478 -0.531 7.815 1.00 90.44 104 MET A C 1
ATOM 749 O O . MET A 1 104 ? -10.545 -0.859 7.090 1.00 90.44 104 MET A O 1
ATOM 753 N N . ILE A 1 105 ? -12.586 0.050 7.346 1.00 92.62 105 ILE A N 1
ATOM 754 C CA . ILE A 1 105 ? -12.763 0.376 5.924 1.00 92.62 105 ILE A CA 1
ATOM 755 C C . ILE A 1 105 ? -11.742 1.436 5.506 1.00 92.62 105 ILE A C 1
ATOM 757 O O . ILE A 1 105 ? -11.054 1.257 4.505 1.00 92.62 105 ILE A O 1
ATOM 761 N N . VAL A 1 106 ? -11.598 2.505 6.296 1.00 93.06 106 VAL A N 1
ATOM 762 C CA . VAL A 1 106 ? -10.636 3.583 6.024 1.00 93.06 106 VAL A CA 1
ATOM 763 C C . VAL A 1 106 ? -9.204 3.054 6.054 1.00 93.06 106 VAL A C 1
ATOM 765 O O . VAL A 1 106 ? -8.446 3.307 5.123 1.00 93.06 106 VAL A O 1
ATOM 768 N N . ALA A 1 107 ? -8.835 2.272 7.070 1.00 91.44 107 ALA A N 1
ATOM 769 C CA . ALA A 1 107 ? -7.502 1.687 7.156 1.00 91.44 107 ALA A CA 1
ATOM 770 C C . ALA A 1 107 ? -7.222 0.713 6.007 1.00 91.44 107 ALA A C 1
ATOM 772 O O . ALA A 1 107 ? -6.170 0.796 5.384 1.00 91.44 107 ALA A O 1
ATOM 773 N N . GLY A 1 108 ? -8.172 -0.165 5.676 1.00 91.31 108 GLY A N 1
ATOM 774 C CA . GLY A 1 108 ? -8.049 -1.088 4.549 1.00 91.31 108 GLY A CA 1
ATOM 775 C C . GLY A 1 108 ? -7.883 -0.363 3.214 1.00 91.31 108 GLY A C 1
ATOM 776 O O . GLY A 1 108 ? -7.021 -0.738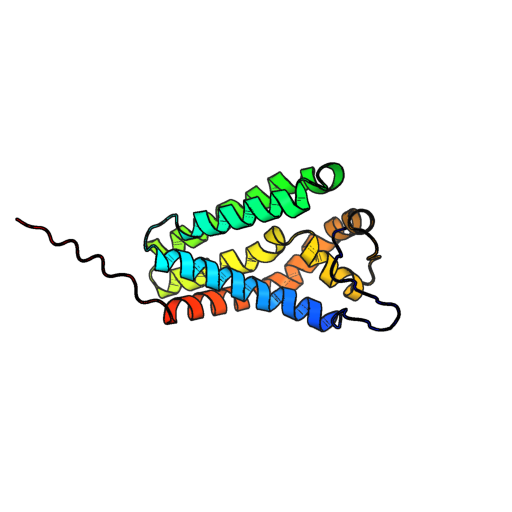 2.426 1.00 91.31 108 GLY A O 1
ATOM 777 N N . ALA A 1 109 ? -8.641 0.712 2.986 1.00 92.81 109 ALA A N 1
ATOM 778 C CA . ALA A 1 109 ? -8.521 1.535 1.786 1.00 92.81 109 ALA A CA 1
ATOM 779 C C . ALA A 1 109 ? -7.167 2.262 1.710 1.00 92.81 109 ALA A C 1
ATOM 781 O O . ALA A 1 109 ? -6.507 2.220 0.672 1.00 92.81 109 ALA A O 1
ATOM 782 N N . LEU A 1 110 ? -6.728 2.886 2.809 1.00 92.75 110 LEU A N 1
ATOM 783 C CA . LEU A 1 110 ? -5.448 3.597 2.876 1.00 92.75 110 LEU A CA 1
ATOM 784 C C . LEU A 1 110 ? -4.264 2.649 2.676 1.00 92.75 110 LEU A C 1
ATOM 786 O O . LEU A 1 110 ? -3.386 2.928 1.862 1.00 92.75 110 LEU A O 1
ATOM 790 N N . ILE A 1 111 ? -4.245 1.506 3.361 1.00 91.44 111 ILE A N 1
ATOM 791 C CA . ILE A 1 111 ? -3.177 0.511 3.201 1.00 91.44 111 ILE A CA 1
ATOM 792 C C . ILE A 1 111 ? -3.222 -0.113 1.800 1.00 91.44 111 ILE A C 1
ATOM 794 O O . ILE A 1 111 ? -2.180 -0.254 1.160 1.00 91.44 111 ILE A O 1
ATOM 798 N N . GLY A 1 112 ? -4.419 -0.412 1.287 1.00 88.62 112 GLY A N 1
ATOM 799 C CA . GLY A 1 112 ? -4.617 -0.962 -0.053 1.00 88.62 112 GLY A CA 1
ATOM 800 C C . GLY A 1 112 ? -4.116 -0.040 -1.165 1.00 88.62 112 GLY A C 1
ATOM 801 O O . GLY A 1 112 ? -3.435 -0.500 -2.076 1.00 88.62 112 GLY A O 1
ATOM 802 N N . VAL A 1 113 ? -4.385 1.269 -1.108 1.00 86.50 113 VAL A N 1
ATOM 803 C CA . VAL A 1 113 ? -3.917 2.204 -2.152 1.00 86.50 113 VAL A CA 1
ATOM 804 C C . VAL A 1 113 ? -2.409 2.466 -2.065 1.00 86.50 113 VAL A C 1
ATOM 806 O O . VAL A 1 113 ? -1.735 2.602 -3.087 1.00 86.50 113 VAL A O 1
ATOM 809 N N . THR A 1 114 ? -1.866 2.469 -0.845 1.00 85.50 114 THR A N 1
ATOM 810 C CA . THR A 1 114 ? -0.446 2.739 -0.563 1.00 85.50 114 THR A CA 1
ATOM 811 C C . THR A 1 114 ? 0.468 1.593 -0.999 1.00 85.50 114 THR A C 1
ATOM 813 O O . THR A 1 114 ? 1.661 1.790 -1.237 1.00 85.50 114 THR A O 1
ATOM 816 N N . PHE A 1 115 ? -0.090 0.393 -1.164 1.00 78.44 115 PHE A N 1
ATOM 817 C CA . PHE A 1 115 ? 0.635 -0.813 -1.545 1.00 78.44 115 PHE A CA 1
ATOM 818 C C . PHE A 1 115 ? 1.492 -0.648 -2.818 1.00 78.44 115 PHE A C 1
ATOM 820 O O . PHE A 1 115 ? 2.632 -1.118 -2.845 1.00 78.44 115 PHE A O 1
ATOM 827 N N . HIS A 1 116 ? 1.005 0.063 -3.840 1.00 73.56 116 HIS A N 1
ATOM 828 C CA . HIS A 1 116 ? 1.749 0.269 -5.094 1.00 73.56 116 HIS A CA 1
ATOM 829 C C . HIS A 1 116 ? 3.011 1.105 -4.900 1.00 73.56 116 HIS A C 1
ATOM 831 O O . HIS A 1 116 ? 4.036 0.838 -5.520 1.00 73.56 116 HIS A O 1
ATOM 837 N N . ILE A 1 117 ? 2.934 2.096 -4.010 1.00 75.81 117 ILE A N 1
ATOM 838 C CA . ILE A 1 117 ? 4.053 2.977 -3.673 1.00 75.81 117 ILE A CA 1
ATOM 839 C C . ILE A 1 117 ? 5.090 2.190 -2.874 1.00 75.81 117 ILE A C 1
ATOM 841 O O . ILE A 1 117 ? 6.286 2.304 -3.125 1.00 75.81 117 ILE A O 1
ATOM 845 N N . PHE A 1 118 ? 4.622 1.341 -1.957 1.00 72.88 118 PHE A N 1
ATOM 846 C CA . PHE A 1 118 ? 5.474 0.480 -1.144 1.00 72.88 118 PHE A CA 1
ATOM 847 C C . PHE A 1 118 ? 6.178 -0.632 -1.953 1.00 72.88 118 PHE A C 1
ATOM 849 O O . PHE A 1 118 ? 7.298 -1.011 -1.627 1.00 72.88 118 PHE A O 1
ATOM 856 N N . ASN A 1 119 ? 5.560 -1.144 -3.022 1.00 74.38 119 ASN A N 1
ATOM 857 C CA . ASN A 1 119 ? 6.123 -2.232 -3.844 1.00 74.38 119 ASN A CA 1
ATOM 858 C C . ASN A 1 119 ? 6.829 -1.737 -5.101 1.00 74.38 119 ASN A C 1
ATOM 860 O O . ASN A 1 119 ? 7.138 -2.511 -6.006 1.00 74.38 119 ASN A O 1
ATOM 864 N N . PHE A 1 120 ? 7.095 -0.443 -5.170 1.00 69.25 120 PHE A N 1
ATOM 865 C CA . PHE A 1 120 ? 7.841 0.144 -6.259 1.00 69.25 120 PHE A CA 1
ATOM 866 C C . PHE A 1 120 ? 9.346 -0.164 -6.111 1.00 69.25 120 PHE A C 1
ATOM 868 O O . PHE A 1 120 ? 9.874 0.000 -5.011 1.00 69.25 120 PHE A O 1
ATOM 875 N N . PRO A 1 121 ? 10.072 -0.574 -7.174 1.00 65.88 121 PRO A N 1
ATOM 876 C CA . PRO A 1 121 ? 9.663 -0.686 -8.585 1.00 65.88 121 PRO A CA 1
ATOM 877 C C . PRO A 1 121 ? 9.146 -2.076 -9.009 1.00 65.88 121 PRO A C 1
ATOM 879 O O . PRO A 1 121 ? 8.825 -2.280 -10.178 1.00 65.88 121 PRO A O 1
ATOM 882 N N . MET A 1 122 ? 9.061 -3.040 -8.091 1.00 72.81 122 MET A N 1
ATOM 883 C CA . MET A 1 122 ? 8.716 -4.434 -8.407 1.00 72.81 122 MET A CA 1
ATOM 884 C C . MET A 1 122 ? 7.307 -4.590 -8.984 1.00 72.81 122 MET A C 1
ATOM 886 O O . MET A 1 122 ? 7.088 -5.411 -9.870 1.00 72.81 122 MET A O 1
ATOM 890 N N . LEU A 1 123 ? 6.353 -3.782 -8.522 1.00 73.62 123 LEU A N 1
ATOM 891 C CA . LEU A 1 123 ? 4.991 -3.820 -9.039 1.00 73.62 123 LEU A CA 1
ATOM 892 C C . LEU A 1 123 ? 4.913 -3.380 -10.515 1.00 73.62 123 LEU A C 1
ATOM 894 O O . LEU A 1 123 ? 4.426 -4.177 -11.309 1.00 73.62 123 LEU A O 1
ATOM 898 N N . PRO A 1 124 ? 5.419 -2.201 -10.930 1.00 69.25 124 PRO A N 1
ATOM 899 C CA . PRO A 1 124 ? 5.514 -1.846 -12.349 1.00 69.25 124 PRO A CA 1
ATOM 900 C C . PRO A 1 124 ? 6.189 -2.904 -13.231 1.00 69.25 124 PRO A C 1
ATOM 902 O O . PRO A 1 124 ? 5.765 -3.113 -14.362 1.00 69.25 124 PRO A O 1
ATOM 905 N N . MET A 1 125 ? 7.188 -3.622 -12.713 1.00 70.00 125 MET A N 1
ATOM 906 C CA . MET A 1 125 ? 7.860 -4.693 -13.456 1.00 70.00 125 MET A CA 1
ATOM 907 C C . MET A 1 125 ? 6.935 -5.880 -13.774 1.00 70.00 125 MET A C 1
ATOM 909 O O . MET A 1 125 ? 7.054 -6.486 -14.837 1.00 70.00 125 MET A O 1
ATOM 913 N N . ALA A 1 126 ? 5.959 -6.175 -12.907 1.00 73.88 126 ALA A N 1
ATOM 914 C CA . ALA A 1 126 ? 4.919 -7.166 -13.197 1.00 73.88 126 ALA A CA 1
ATOM 915 C C . ALA A 1 126 ? 3.984 -6.723 -14.339 1.00 73.88 126 ALA A C 1
ATOM 917 O O . ALA A 1 126 ? 3.374 -7.562 -14.994 1.00 73.88 126 ALA A O 1
ATOM 918 N N . PHE A 1 127 ? 3.885 -5.414 -14.599 1.00 72.12 127 PHE A N 1
ATOM 919 C CA . PHE A 1 127 ? 3.109 -4.854 -15.707 1.00 72.12 127 PHE A CA 1
ATOM 920 C C . PHE A 1 127 ? 3.917 -4.683 -16.990 1.00 72.12 127 PHE A C 1
ATOM 922 O O . PHE A 1 127 ? 3.315 -4.514 -18.044 1.00 72.12 127 PHE A O 1
ATOM 929 N N . ALA A 1 128 ? 5.248 -4.710 -16.931 1.00 72.50 128 ALA A N 1
ATOM 930 C CA . ALA A 1 128 ? 6.085 -4.379 -18.077 1.00 72.50 128 ALA A CA 1
ATOM 931 C C . ALA A 1 128 ? 5.837 -5.310 -19.276 1.00 72.50 128 ALA A C 1
ATOM 933 O O . ALA A 1 128 ? 5.676 -4.817 -20.387 1.00 72.50 128 ALA A O 1
ATOM 934 N N . GLU A 1 129 ? 5.674 -6.621 -19.065 1.00 73.56 129 GLU A N 1
ATOM 935 C CA . GLU A 1 129 ? 5.346 -7.559 -20.153 1.00 73.56 129 GLU A CA 1
ATOM 936 C C . GLU A 1 129 ? 3.941 -7.306 -20.738 1.00 73.56 129 GLU A C 1
ATOM 938 O O . GLU A 1 129 ? 3.764 -7.319 -21.954 1.00 73.56 129 GLU A O 1
ATOM 943 N N . LEU A 1 130 ? 2.957 -6.965 -19.895 1.00 72.88 130 LEU A N 1
ATOM 944 C CA . LEU A 1 130 ? 1.602 -6.604 -20.335 1.00 72.88 130 LEU A CA 1
ATOM 945 C C . LEU A 1 130 ? 1.564 -5.265 -21.095 1.00 72.88 130 LEU A C 1
ATOM 947 O O . LEU A 1 130 ? 0.748 -5.076 -21.993 1.00 72.88 130 LEU A O 1
ATOM 951 N N . LEU A 1 131 ? 2.441 -4.331 -20.726 1.00 71.62 131 LEU A N 1
ATOM 952 C CA . LEU A 1 131 ? 2.573 -3.007 -21.337 1.00 71.62 131 LEU A CA 1
ATOM 953 C C . LEU A 1 131 ? 3.541 -2.996 -22.533 1.00 71.62 131 LEU A C 1
ATOM 955 O O . LEU A 1 131 ? 3.763 -1.934 -23.113 1.00 71.62 131 LEU A O 1
ATOM 959 N N . GLY A 1 132 ? 4.120 -4.145 -22.903 1.00 71.50 132 GLY A N 1
ATOM 960 C CA . GLY A 1 132 ? 5.080 -4.258 -24.005 1.00 71.50 132 GLY A CA 1
ATOM 961 C C . GLY A 1 132 ? 6.398 -3.513 -23.762 1.00 71.50 132 GLY A C 1
ATOM 962 O O . GLY A 1 132 ? 7.019 -3.043 -24.713 1.00 71.50 132 GLY A O 1
ATOM 963 N N . GLN A 1 133 ? 6.809 -3.356 -22.502 1.00 68.69 133 GLN A N 1
ATOM 964 C CA . GLN A 1 133 ? 8.038 -2.667 -22.108 1.00 68.69 133 GLN A CA 1
ATOM 965 C C . GLN A 1 133 ? 9.226 -3.640 -22.003 1.00 68.69 133 GLN A C 1
ATOM 967 O O . GLN A 1 133 ? 9.039 -4.795 -21.612 1.00 68.69 133 GLN A O 1
ATOM 972 N N . PRO A 1 134 ? 10.454 -3.192 -22.339 1.00 64.12 134 PRO A N 1
ATOM 973 C CA . PRO A 1 134 ? 11.659 -4.004 -22.165 1.00 64.12 134 PRO A CA 1
ATOM 974 C C . PRO A 1 134 ? 11.810 -4.365 -20.686 1.00 64.12 134 PRO A C 1
ATOM 976 O O . PRO A 1 134 ? 11.673 -3.479 -19.856 1.00 64.12 134 PRO A O 1
ATOM 979 N N . ASN A 1 135 ? 12.053 -5.638 -20.352 1.00 62.97 135 ASN A N 1
ATOM 980 C CA . ASN A 1 135 ? 11.946 -6.147 -18.975 1.00 62.97 135 ASN A CA 1
ATOM 981 C C . ASN A 1 135 ? 13.220 -6.872 -18.486 1.00 62.97 135 ASN A C 1
ATOM 983 O O . ASN A 1 135 ? 13.138 -7.790 -17.672 1.00 62.97 135 ASN A O 1
ATOM 987 N N . GLU A 1 136 ? 14.398 -6.505 -19.009 1.00 59.28 136 GLU A N 1
ATOM 988 C CA . GLU A 1 136 ? 15.645 -7.245 -18.744 1.00 59.28 136 GLU A CA 1
ATOM 989 C C . GLU A 1 136 ? 16.376 -6.804 -17.468 1.00 59.28 136 GLU A C 1
ATOM 991 O O . GLU A 1 136 ? 16.888 -7.650 -16.733 1.00 59.28 136 GLU A O 1
ATOM 996 N N . THR A 1 137 ? 16.397 -5.505 -17.145 1.00 59.75 137 THR A N 1
ATOM 997 C CA . THR A 1 137 ? 17.017 -5.004 -15.908 1.00 59.75 137 THR A CA 1
ATOM 998 C C . THR A 1 137 ? 16.241 -3.839 -15.293 1.00 59.75 137 THR A C 1
ATOM 1000 O O . THR A 1 137 ? 15.579 -3.080 -15.989 1.00 59.75 137 THR A O 1
ATOM 1003 N N . ILE A 1 138 ? 16.359 -3.635 -13.974 1.00 57.62 138 ILE A N 1
ATOM 1004 C CA . ILE A 1 138 ? 15.727 -2.499 -13.265 1.00 57.62 138 ILE A CA 1
ATOM 1005 C C . ILE A 1 138 ? 16.128 -1.145 -13.884 1.00 57.62 138 ILE A C 1
ATOM 1007 O O . ILE A 1 138 ? 15.316 -0.221 -13.906 1.00 57.62 138 ILE A O 1
ATOM 1011 N N . GLY A 1 139 ? 17.359 -1.028 -14.398 1.00 59.16 139 GLY A N 1
ATOM 1012 C CA . GLY A 1 139 ? 17.877 0.203 -14.999 1.00 59.16 139 GLY A CA 1
ATOM 1013 C C . GLY A 1 139 ? 17.175 0.591 -16.302 1.00 59.16 139 GLY A C 1
ATOM 1014 O O . GLY A 1 139 ? 16.900 1.772 -16.506 1.00 59.16 139 GLY A O 1
ATOM 1015 N N . ASP A 1 140 ? 16.817 -0.392 -17.131 1.00 60.81 140 ASP A N 1
ATOM 1016 C CA . ASP A 1 140 ? 16.191 -0.161 -18.442 1.00 60.81 140 ASP A CA 1
ATOM 1017 C C . ASP A 1 140 ? 14.727 0.273 -18.320 1.00 60.81 140 ASP A C 1
ATOM 1019 O O . ASP A 1 140 ? 14.206 1.031 -19.139 1.00 60.81 140 ASP A O 1
ATOM 1023 N N . ILE A 1 141 ? 14.059 -0.180 -17.258 1.00 62.91 141 ILE A N 1
ATOM 1024 C CA . ILE A 1 141 ? 12.626 0.036 -17.068 1.00 62.91 141 ILE A CA 1
ATOM 1025 C C . ILE A 1 141 ? 12.388 1.377 -16.359 1.00 62.91 141 ILE A C 1
ATOM 1027 O O . ILE A 1 141 ? 11.362 2.007 -16.591 1.00 62.91 141 ILE A O 1
ATOM 1031 N N . LEU A 1 142 ? 13.335 1.882 -15.556 1.00 64.62 142 LEU A N 1
ATOM 1032 C CA . LEU A 1 142 ? 13.164 3.081 -14.717 1.00 64.62 142 LEU A CA 1
ATOM 1033 C C . LEU A 1 142 ? 12.517 4.289 -15.423 1.00 64.62 142 LEU A C 1
ATOM 1035 O O . LEU A 1 142 ? 11.513 4.788 -14.911 1.00 64.62 142 LEU A O 1
ATOM 1039 N N . PRO A 1 143 ? 13.017 4.758 -16.588 1.00 64.50 143 PRO A N 1
ATOM 1040 C CA . PRO A 1 143 ? 12.433 5.904 -17.290 1.00 64.50 143 PRO A CA 1
ATOM 1041 C C . PRO A 1 143 ? 10.990 5.639 -17.732 1.00 64.50 143 PRO A C 1
ATOM 1043 O O . PRO A 1 143 ? 10.118 6.499 -17.614 1.00 64.50 143 PRO A O 1
ATOM 1046 N N . SER A 1 144 ? 10.732 4.417 -18.197 1.00 64.94 144 SER A N 1
ATOM 1047 C CA . SER A 1 144 ? 9.410 3.980 -18.634 1.00 64.94 144 SER A CA 1
ATOM 1048 C C . SER A 1 144 ? 8.444 3.801 -17.458 1.00 64.94 144 SER A C 1
ATOM 1050 O O . SER A 1 144 ? 7.264 4.114 -17.595 1.00 64.94 144 SER A O 1
ATOM 1052 N N . ILE A 1 145 ? 8.951 3.421 -16.280 1.00 65.31 145 ILE A N 1
ATOM 1053 C CA . ILE A 1 145 ? 8.175 3.297 -15.044 1.00 65.31 145 ILE A CA 1
ATOM 1054 C C . ILE A 1 145 ? 7.699 4.669 -14.560 1.00 65.31 145 ILE A C 1
ATOM 1056 O O . ILE A 1 145 ? 6.551 4.797 -14.142 1.00 65.31 145 ILE A O 1
ATOM 1060 N N . TYR A 1 146 ? 8.541 5.708 -14.608 1.00 67.38 146 TYR A N 1
ATOM 1061 C CA . TYR A 1 146 ? 8.094 7.063 -14.252 1.00 67.38 146 TYR A CA 1
ATOM 1062 C C . TYR A 1 146 ? 6.946 7.527 -15.152 1.00 67.38 146 TYR A C 1
ATOM 1064 O O . TYR A 1 146 ? 5.986 8.124 -14.666 1.00 67.38 146 TYR A O 1
ATOM 1072 N N . ALA A 1 147 ? 7.024 7.212 -16.447 1.00 67.06 147 ALA A N 1
ATOM 1073 C CA . ALA A 1 147 ? 5.986 7.552 -17.412 1.00 67.06 147 ALA A CA 1
ATOM 1074 C C . ALA A 1 147 ? 4.690 6.750 -17.196 1.00 67.06 147 ALA A C 1
ATOM 1076 O O . ALA A 1 147 ? 3.601 7.288 -17.388 1.00 67.06 147 ALA A O 1
ATOM 1077 N N . THR A 1 148 ? 4.784 5.488 -16.766 1.00 70.81 148 THR A N 1
ATOM 1078 C CA . THR A 1 148 ? 3.620 4.609 -16.566 1.00 70.81 148 THR A CA 1
ATOM 1079 C C . THR A 1 148 ? 3.087 4.588 -15.137 1.00 70.81 148 THR A C 1
ATOM 1081 O O . THR A 1 148 ? 2.028 4.007 -14.906 1.00 70.81 148 THR A O 1
ATOM 1084 N N . LEU A 1 149 ? 3.737 5.254 -14.174 1.00 73.56 149 LEU A N 1
ATOM 1085 C CA . LEU A 1 149 ? 3.336 5.250 -12.762 1.00 73.56 149 LEU A CA 1
ATOM 1086 C C . LEU A 1 149 ? 1.875 5.674 -12.572 1.00 73.56 149 LEU A C 1
ATOM 1088 O O . LEU A 1 149 ? 1.143 5.031 -11.821 1.00 73.56 149 LEU A O 1
ATOM 1092 N N . SER A 1 150 ? 1.438 6.734 -13.252 1.00 74.75 150 SER A N 1
ATOM 1093 C CA . SER A 1 150 ? 0.057 7.226 -13.173 1.00 74.75 150 SER A CA 1
ATOM 1094 C C . SER A 1 150 ? -0.937 6.217 -13.748 1.00 74.75 150 SER A C 1
ATOM 1096 O O . SER A 1 150 ? -1.977 5.970 -13.141 1.00 74.75 150 SER A O 1
ATOM 1098 N N . GLN A 1 151 ? -0.594 5.582 -14.869 1.00 75.94 151 GLN A N 1
ATOM 1099 C CA . GLN A 1 151 ? -1.414 4.568 -15.524 1.00 75.94 151 GLN A CA 1
ATOM 1100 C C . GLN A 1 151 ? -1.524 3.299 -14.673 1.00 75.94 151 GLN A C 1
ATOM 1102 O O . GLN A 1 151 ? -2.630 2.820 -14.432 1.00 75.94 151 GLN A O 1
ATOM 1107 N N . VAL A 1 152 ? -0.400 2.787 -14.163 1.00 76.00 152 VAL A N 1
ATOM 1108 C CA . VAL A 1 152 ? -0.385 1.633 -13.256 1.00 76.00 152 VAL A CA 1
ATOM 1109 C C . VAL A 1 152 ? -1.184 1.973 -12.006 1.00 76.00 152 VAL A C 1
ATOM 1111 O O . VAL A 1 152 ? -2.086 1.226 -11.648 1.00 76.00 152 VAL A O 1
ATOM 1114 N N . THR A 1 153 ? -0.961 3.135 -11.389 1.00 77.69 153 THR A N 1
ATOM 1115 C CA . THR A 1 153 ? -1.736 3.565 -10.213 1.00 77.69 153 THR A CA 1
ATOM 1116 C C . THR A 1 153 ? -3.233 3.628 -10.518 1.00 77.69 153 THR A C 1
ATOM 1118 O O . THR A 1 153 ? -4.025 3.124 -9.732 1.00 77.69 153 THR A O 1
ATOM 1121 N N . ALA A 1 154 ? -3.644 4.172 -11.665 1.00 81.19 154 ALA A N 1
ATOM 1122 C CA . ALA A 1 154 ? -5.055 4.279 -12.031 1.00 81.19 154 ALA A CA 1
ATOM 1123 C C . ALA A 1 154 ? -5.735 2.909 -12.189 1.00 81.19 154 ALA A C 1
ATOM 1125 O O . ALA A 1 154 ? -6.837 2.704 -11.683 1.00 81.19 154 ALA A O 1
ATOM 1126 N N . VAL A 1 155 ? -5.069 1.959 -12.850 1.00 79.56 155 VAL A N 1
ATOM 1127 C CA . VAL A 1 155 ? -5.618 0.613 -13.094 1.00 79.56 155 VAL A CA 1
ATOM 1128 C C . VAL A 1 155 ? -5.612 -0.238 -11.821 1.00 79.56 155 VAL A C 1
ATOM 1130 O O . VAL A 1 155 ? -6.466 -1.104 -11.642 1.00 79.56 155 VAL A O 1
ATOM 1133 N N . THR A 1 156 ? -4.675 0.020 -10.909 1.00 82.44 156 THR A N 1
ATOM 1134 C CA . THR A 1 156 ? -4.463 -0.807 -9.715 1.00 82.44 156 THR A CA 1
ATOM 1135 C C . THR A 1 156 ? -5.098 -0.246 -8.443 1.00 82.44 156 THR A C 1
ATOM 1137 O O . THR A 1 156 ? -5.427 -1.015 -7.542 1.00 82.44 156 THR A O 1
ATOM 1140 N N . ALA A 1 157 ? -5.385 1.058 -8.380 1.00 85.62 157 ALA A N 1
ATOM 1141 C CA . ALA A 1 157 ? -5.981 1.702 -7.208 1.00 85.62 157 ALA A CA 1
ATOM 1142 C C . ALA A 1 157 ? -7.331 1.097 -6.810 1.00 85.62 157 ALA A C 1
ATOM 1144 O O . ALA A 1 157 ? -7.551 0.794 -5.640 1.00 85.62 157 ALA A O 1
ATOM 1145 N N . ALA A 1 158 ? -8.242 0.904 -7.766 1.00 88.75 158 ALA A N 1
ATOM 1146 C CA . ALA A 1 158 ? -9.558 0.341 -7.474 1.00 88.75 158 ALA A CA 1
ATOM 1147 C C . ALA A 1 158 ? -9.484 -1.102 -6.928 1.00 88.75 158 ALA A C 1
ATOM 1149 O O . ALA A 1 158 ? -10.009 -1.339 -5.834 1.00 88.75 158 ALA A O 1
ATOM 1150 N N . PRO A 1 159 ? -8.829 -2.068 -7.611 1.00 89.38 159 PRO A N 1
ATOM 1151 C CA . PRO A 1 159 ? -8.736 -3.430 -7.091 1.00 89.38 159 PRO A CA 1
ATOM 1152 C C . PRO A 1 159 ? -7.961 -3.497 -5.772 1.00 89.38 159 PRO A C 1
ATOM 1154 O O . PRO A 1 159 ? -8.356 -4.256 -4.887 1.00 89.38 159 PRO A O 1
ATOM 1157 N N . SER A 1 160 ? -6.930 -2.669 -5.583 1.00 88.88 160 SER A N 1
ATOM 1158 C CA . SER A 1 160 ? -6.148 -2.692 -4.348 1.00 88.88 160 SER A CA 1
ATOM 1159 C C . SER A 1 160 ? -6.914 -2.140 -3.147 1.00 88.88 160 SER A C 1
ATOM 1161 O O . SER A 1 160 ? -6.806 -2.689 -2.052 1.00 88.88 160 SER A O 1
ATOM 1163 N N . VAL A 1 161 ? -7.719 -1.088 -3.332 1.00 92.38 161 VAL A N 1
ATOM 1164 C CA . VAL A 1 161 ? -8.577 -0.530 -2.279 1.00 92.38 161 VAL A CA 1
ATOM 1165 C C . VAL A 1 161 ? -9.615 -1.562 -1.863 1.00 92.38 161 VAL A C 1
ATOM 1167 O O . VAL A 1 161 ? -9.786 -1.811 -0.671 1.00 92.38 161 VAL A O 1
ATOM 1170 N N . LEU A 1 162 ? -10.270 -2.211 -2.830 1.00 93.62 162 LEU A N 1
ATOM 1171 C CA . LEU A 1 162 ? -11.251 -3.260 -2.547 1.00 93.62 162 LEU A CA 1
ATOM 1172 C C . LEU A 1 162 ? -10.606 -4.441 -1.815 1.00 93.62 162 LEU A C 1
ATOM 1174 O O . LEU A 1 162 ? -11.105 -4.867 -0.773 1.00 93.62 162 LEU A O 1
ATOM 1178 N N . ALA A 1 163 ? -9.469 -4.927 -2.312 1.00 93.00 163 ALA A N 1
ATOM 1179 C CA . ALA A 1 163 ? -8.721 -6.010 -1.688 1.00 93.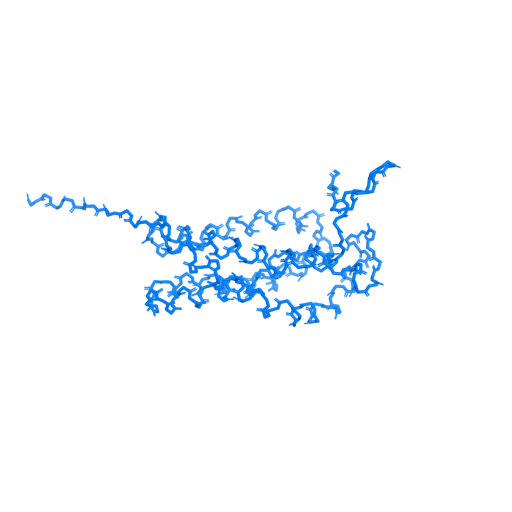00 163 ALA A CA 1
ATOM 1180 C C . ALA A 1 163 ? -8.251 -5.646 -0.271 1.00 93.00 163 ALA A C 1
ATOM 1182 O O . ALA A 1 163 ? -8.384 -6.453 0.649 1.00 93.00 163 ALA A O 1
ATOM 1183 N N . GLY A 1 164 ? -7.774 -4.416 -0.071 1.00 91.94 164 GLY A N 1
ATOM 1184 C CA . GLY A 1 164 ? -7.359 -3.898 1.229 1.00 91.94 164 GLY A CA 1
ATOM 1185 C C . GLY A 1 164 ? -8.516 -3.808 2.226 1.00 91.94 164 GLY A C 1
ATOM 1186 O O . GLY A 1 164 ? -8.381 -4.229 3.375 1.00 91.94 164 GLY A O 1
ATOM 1187 N N . ILE A 1 165 ? -9.693 -3.345 1.794 1.00 93.56 165 ILE A N 1
ATOM 1188 C CA . ILE A 1 165 ? -10.908 -3.336 2.627 1.00 93.56 165 ILE A CA 1
ATOM 1189 C C . ILE A 1 165 ? -11.297 -4.762 3.028 1.00 93.56 165 ILE A C 1
ATOM 1191 O O . ILE A 1 165 ? -11.556 -5.020 4.206 1.00 93.56 165 ILE A O 1
ATOM 1195 N N . VAL A 1 166 ? -11.314 -5.703 2.080 1.00 93.38 166 VAL A N 1
ATOM 1196 C CA . VAL A 1 166 ? -11.638 -7.112 2.357 1.00 93.38 166 VAL A CA 1
ATOM 1197 C C . VAL A 1 166 ? -10.625 -7.723 3.332 1.00 93.38 166 VAL A C 1
ATOM 1199 O O . VAL A 1 166 ? -11.027 -8.382 4.294 1.00 93.38 166 VAL A O 1
ATOM 1202 N N . GLY A 1 167 ? -9.332 -7.448 3.143 1.00 88.94 167 GLY A N 1
ATOM 1203 C CA . GLY A 1 167 ? -8.254 -7.879 4.036 1.00 88.94 167 GLY A CA 1
ATOM 1204 C C . GLY A 1 167 ? -8.423 -7.343 5.454 1.00 88.94 167 GLY A C 1
ATOM 1205 O O . GLY A 1 167 ? -8.384 -8.112 6.415 1.00 88.94 167 GLY A O 1
ATOM 1206 N N . ALA A 1 168 ? -8.719 -6.050 5.598 1.00 89.88 168 ALA A N 1
ATOM 1207 C CA . ALA A 1 168 ? -9.011 -5.450 6.896 1.00 89.88 168 ALA A CA 1
ATOM 1208 C C . ALA A 1 168 ? -10.245 -6.101 7.548 1.00 89.88 168 ALA A C 1
ATOM 1210 O O . ALA A 1 168 ? -10.184 -6.568 8.682 1.00 89.88 168 ALA A O 1
ATOM 1211 N N . ILE A 1 169 ? -11.365 -6.235 6.837 1.00 88.88 169 ILE A N 1
ATOM 1212 C CA . ILE A 1 169 ? -12.569 -6.864 7.407 1.00 88.88 169 ILE A CA 1
ATOM 1213 C C . ILE A 1 169 ? -12.273 -8.295 7.872 1.00 88.88 169 ILE A C 1
ATOM 1215 O O . ILE A 1 169 ? -12.702 -8.691 8.958 1.00 88.88 169 ILE A O 1
ATOM 1219 N N . MET A 1 170 ? -11.519 -9.072 7.097 1.00 86.25 170 MET A N 1
ATOM 1220 C CA . MET A 1 170 ? -11.185 -10.449 7.451 1.00 86.25 170 MET A CA 1
ATOM 1221 C C . MET A 1 170 ? -10.232 -10.536 8.651 1.00 86.25 170 MET A C 1
ATOM 1223 O O . MET A 1 170 ? -10.432 -11.390 9.517 1.00 86.25 170 MET A O 1
ATOM 1227 N N . GLY A 1 171 ? -9.268 -9.617 8.760 1.00 80.25 171 GLY A N 1
ATOM 1228 C CA . GLY A 1 171 ? -8.358 -9.522 9.907 1.00 80.25 171 GLY A CA 1
ATOM 1229 C C . GLY A 1 171 ? -9.089 -9.235 11.221 1.00 80.25 171 GLY A C 1
ATOM 1230 O O . GLY A 1 171 ? -8.675 -9.696 12.281 1.00 80.25 171 GLY A O 1
ATOM 1231 N N . SER A 1 172 ? -10.233 -8.548 11.152 1.00 74.88 172 SER A N 1
ATOM 1232 C CA . SER A 1 172 ? -11.040 -8.202 12.328 1.00 74.88 172 SER A CA 1
ATOM 1233 C C . SER A 1 172 ? -11.802 -9.374 12.935 1.00 74.88 172 SER A C 1
ATOM 1235 O O . SER A 1 172 ? -12.049 -9.392 14.137 1.00 74.88 172 SER A O 1
ATOM 1237 N N . LYS A 1 173 ? -12.177 -10.360 12.113 1.00 70.06 173 LYS A N 1
ATOM 1238 C CA . LYS A 1 173 ? -13.015 -11.486 12.542 1.00 70.06 173 LYS A CA 1
ATOM 1239 C C . LYS A 1 173 ? -12.239 -12.563 13.296 1.00 70.06 173 LYS A C 1
ATOM 1241 O O . LYS A 1 173 ? -12.864 -13.446 13.868 1.00 70.06 173 LYS A O 1
ATOM 1246 N N . LYS A 1 174 ? -10.904 -12.537 13.249 1.00 61.09 174 LYS A N 1
ATOM 1247 C CA . LYS A 1 174 ? -10.058 -13.655 13.695 1.00 61.09 174 LYS A CA 1
ATOM 1248 C C . LYS A 1 174 ? -9.259 -13.394 14.972 1.00 61.09 174 LYS A C 1
ATOM 1250 O O . LYS A 1 174 ? -8.538 -14.290 15.392 1.00 61.09 174 LYS A O 1
ATOM 1255 N N . ILE A 1 175 ? -9.360 -12.210 15.579 1.00 60.34 175 ILE A N 1
ATOM 1256 C CA . ILE A 1 175 ? -8.556 -11.857 16.758 1.00 60.34 175 ILE A CA 1
ATOM 1257 C C . ILE A 1 175 ? -9.460 -11.314 17.856 1.00 60.34 175 ILE A C 1
ATOM 1259 O O . ILE A 1 175 ? -9.965 -10.193 17.768 1.00 60.34 175 ILE A O 1
ATOM 1263 N N . GLU A 1 176 ? -9.636 -12.117 18.902 1.00 55.75 176 GLU A N 1
ATOM 1264 C CA . GLU A 1 176 ? -10.129 -11.635 20.186 1.00 55.75 176 GLU A CA 1
ATOM 1265 C C . GLU A 1 176 ? -9.046 -10.756 20.818 1.00 55.75 176 GLU A C 1
ATOM 1267 O O . GLU A 1 176 ? -7.876 -11.129 20.896 1.00 55.75 176 GLU A O 1
ATOM 1272 N N . VAL A 1 177 ? -9.428 -9.543 21.217 1.00 56.62 177 VAL A N 1
ATOM 1273 C CA . VAL A 1 177 ? -8.517 -8.610 21.886 1.00 56.62 177 VAL A CA 1
ATOM 1274 C C . VAL A 1 177 ? -8.103 -9.233 23.225 1.00 56.62 177 VAL A C 1
ATOM 1276 O O . VAL A 1 177 ? -8.998 -9.643 23.971 1.00 56.62 177 VAL A O 1
ATOM 1279 N N . PRO A 1 178 ? -6.803 -9.286 23.575 1.00 52.09 178 PRO A N 1
ATOM 1280 C CA . PRO A 1 178 ? -6.384 -9.737 24.894 1.00 52.09 178 PRO A CA 1
ATOM 1281 C C . PRO A 1 178 ? -7.053 -8.864 25.961 1.00 52.09 178 PRO A C 1
ATOM 1283 O O . PRO A 1 178 ? -6.792 -7.663 26.050 1.00 52.09 178 PRO A O 1
ATOM 1286 N N . GLN A 1 179 ? -7.942 -9.453 26.759 1.00 47.50 179 GLN A N 1
ATOM 1287 C CA . GLN A 1 179 ? -8.506 -8.797 27.935 1.00 47.50 179 GLN A CA 1
ATOM 1288 C C . GLN A 1 179 ? -7.380 -8.695 28.967 1.00 47.50 179 GLN A C 1
ATOM 1290 O O . GLN A 1 179 ? -7.127 -9.636 29.719 1.00 47.50 179 GLN A O 1
ATOM 1295 N N . VAL A 1 180 ? -6.651 -7.576 28.979 1.00 51.25 180 VAL A N 1
ATOM 1296 C CA . VAL A 1 180 ? -5.705 -7.288 30.062 1.00 51.25 180 VAL A CA 1
ATOM 1297 C C . VAL A 1 180 ? -6.542 -6.977 31.295 1.00 51.25 180 VAL A C 1
ATOM 1299 O O . VAL A 1 180 ? -6.965 -5.845 31.518 1.00 51.25 180 VAL A O 1
ATOM 1302 N N . ASN A 1 181 ? -6.831 -8.020 32.066 1.00 42.81 181 ASN A N 1
ATOM 1303 C CA . ASN A 1 181 ? -7.517 -7.917 33.339 1.00 42.81 181 ASN A CA 1
ATOM 1304 C C . ASN A 1 181 ? -6.529 -7.288 34.330 1.00 42.81 181 ASN A C 1
ATOM 1306 O O . ASN A 1 181 ? -5.754 -7.982 34.987 1.00 42.81 181 ASN A O 1
ATOM 1310 N N . VAL A 1 182 ? -6.473 -5.953 34.367 1.00 52.16 182 VAL A N 1
ATOM 1311 C CA . VAL A 1 182 ? -5.726 -5.234 35.400 1.00 52.16 182 VAL A CA 1
ATOM 1312 C C . VAL A 1 182 ? -6.501 -5.438 36.693 1.00 52.16 182 VAL A C 1
ATOM 1314 O O . VAL A 1 182 ? -7.449 -4.715 36.990 1.00 52.16 18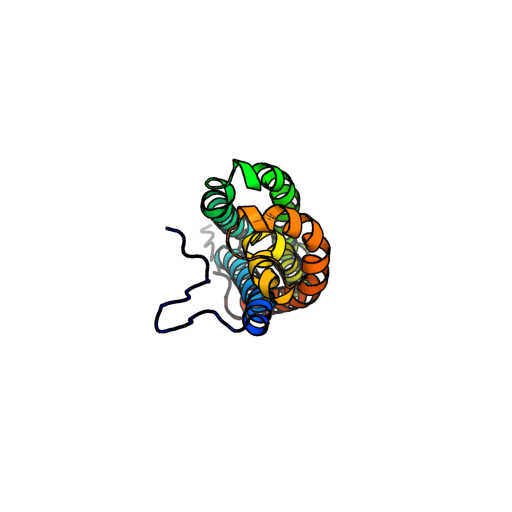2 VAL A O 1
ATOM 1317 N N . ALA A 1 183 ? -6.126 -6.475 37.438 1.00 49.41 183 ALA A N 1
ATOM 1318 C CA . ALA A 1 183 ? -6.552 -6.653 38.811 1.00 49.41 183 ALA A CA 1
ATOM 1319 C C . ALA A 1 183 ? -6.017 -5.462 39.614 1.00 49.41 183 ALA A C 1
ATOM 1321 O O . ALA A 1 183 ? -4.856 -5.427 40.015 1.00 49.41 183 ALA A O 1
ATOM 1322 N N . ILE A 1 184 ? -6.859 -4.447 39.796 1.00 52.81 184 ILE A N 1
ATOM 1323 C CA . ILE A 1 184 ? -6.609 -3.368 40.742 1.00 52.81 184 ILE A CA 1
ATOM 1324 C C . ILE A 1 184 ? -6.785 -3.992 42.129 1.00 52.81 184 ILE A C 1
ATOM 1326 O O . ILE A 1 184 ? -7.911 -4.124 42.612 1.00 52.81 184 ILE A O 1
ATOM 1330 N N . SER A 1 185 ? -5.690 -4.429 42.755 1.00 52.34 185 SER A N 1
ATOM 1331 C CA . SER A 1 185 ? -5.698 -4.681 44.195 1.00 52.34 185 SER A CA 1
ATOM 1332 C C . SER A 1 185 ? -5.815 -3.328 44.893 1.00 52.34 185 SER A C 1
ATOM 1334 O O . SER A 1 185 ? -4.932 -2.480 44.746 1.00 52.34 185 SER A O 1
ATOM 1336 N N . ARG A 1 186 ? -6.949 -3.120 45.566 1.00 51.22 186 ARG A N 1
ATOM 1337 C CA . ARG A 1 186 ? -7.178 -2.001 46.484 1.00 51.22 186 ARG A CA 1
ATOM 1338 C C . ARG A 1 186 ? -6.247 -2.068 47.686 1.00 51.22 186 ARG A C 1
ATOM 1340 O O . ARG A 1 186 ? -5.927 -3.205 48.098 1.00 51.22 186 ARG A O 1
#

Mean predicted aligned error: 9.37 Å

Nearest PDB structures (foldseek):
  8x61-assembly1_C  TM=2.439E-01  e=7.516E-01  Escherichia coli K-12
  7tnp-assembly1_C  TM=3.851E-01  e=4.530E+00  Rattus norvegicus

Radius of gyration: 18.53 Å; Cα contacts (8 Å, |Δi|>4): 231; chains: 1; bounding box: 39×38×70 Å

Sequence (186 aa):
MFVLPLSNGENFRFNPDPAAAVVIATTALPFMSALIFLVSARAVGKQGAASTAAGVVIGMNVLANIVPAYQFLGALLPWQLLAVIPAIVGADIAIHRTGPRAGMIVAGALIGVTFHIFNFPMLPMAFAELLGQPNETIGDILPSIYATLSQVTAVTAAPSVLAGIVGAIMGSKKIEVPQVNVAISR